Protein AF-A0A434WUT3-F1 (afdb_monomer_lite)

pLDDT: mean 77.81, std 20.49, range [24.52, 97.56]

Sequence (371 aa):
MTAALAVERRLPASVLTILTIRCSESVVAAEPASAPLEIKDTLMLPESSGRAKRYSEIEKTAALKAYETKIAFGLTSTDAARKVSVPRKTLERWLDERKRHQEQTEASNGTRLIETSIATLAAPGRFNPEAVRSALFAFVAWLRWPGEVRNLAAYVLLLHCGYLVQKYGVSRLQELPESEKKAIQNDIDISLIFDLFLGKVVFPFHMDYEHEYYTRRDKNAEICSFFTNARHNSIDSSIGKAFHIVENNGFSKDFEMGEKAFRAFWRSNAAVMPFDYVELYHFPTLDLGLDPEEPDFYEKIDDLLQRLPEIAEYLAGCKWAVREFRSSLDPRALTSIWSPGFPLHLLPRELPRVKLPGKLFEALSRPRVIA

Structure (mmCIF, N/CA/C/O backbone):
data_AF-A0A434WUT3-F1
#
_entry.id   AF-A0A434WUT3-F1
#
loop_
_atom_site.group_PDB
_atom_site.id
_atom_site.type_symbol
_atom_site.label_atom_id
_atom_site.label_alt_id
_atom_site.label_comp_id
_atom_site.label_asym_id
_atom_site.label_entity_id
_atom_site.label_seq_id
_atom_site.pdbx_PDB_ins_code
_atom_site.Cartn_x
_atom_site.Cartn_y
_atom_site.Cartn_z
_atom_site.occupancy
_atom_site.B_iso_or_equiv
_atom_site.auth_seq_id
_atom_site.auth_comp_id
_atom_site.auth_asym_id
_atom_site.auth_atom_id
_atom_site.pdbx_PDB_model_num
ATOM 1 N N . MET A 1 1 ? -19.045 4.836 -39.414 1.00 31.41 1 MET A N 1
ATOM 2 C CA . MET A 1 1 ? -19.858 5.986 -38.962 1.00 31.41 1 MET A CA 1
ATOM 3 C C . MET A 1 1 ? -20.007 5.881 -37.457 1.00 31.41 1 MET A C 1
ATOM 5 O O . MET A 1 1 ? -20.825 5.107 -36.986 1.00 31.41 1 MET A O 1
ATOM 9 N N . THR A 1 2 ? -19.150 6.572 -36.715 1.00 26.94 2 THR A N 1
ATOM 10 C CA . THR A 1 2 ? -19.073 6.524 -35.250 1.00 26.94 2 THR A CA 1
ATOM 11 C C . THR A 1 2 ? -19.468 7.895 -34.719 1.00 26.94 2 THR A C 1
ATOM 13 O O . THR A 1 2 ? -18.738 8.865 -34.906 1.00 26.94 2 THR A O 1
ATOM 16 N N . ALA A 1 3 ? -20.649 7.986 -34.108 1.00 24.52 3 ALA A N 1
ATOM 17 C CA . ALA A 1 3 ? -21.084 9.173 -33.387 1.00 24.52 3 ALA A CA 1
ATOM 18 C C . ALA A 1 3 ? -20.537 9.095 -31.956 1.00 24.52 3 ALA A C 1
ATOM 20 O O . ALA A 1 3 ? -20.931 8.230 -31.177 1.00 24.52 3 ALA A O 1
ATOM 21 N N . ALA A 1 4 ? -19.594 9.980 -31.637 1.00 25.95 4 ALA A N 1
ATOM 22 C CA . ALA A 1 4 ? -19.118 10.204 -30.283 1.00 25.95 4 ALA A CA 1
ATOM 23 C C . ALA A 1 4 ? -20.179 11.003 -29.510 1.00 25.95 4 ALA A C 1
ATOM 25 O O . ALA A 1 4 ? -20.439 12.163 -29.826 1.00 25.95 4 ALA A O 1
ATOM 26 N N . LEU A 1 5 ? -20.801 10.380 -28.510 1.00 27.23 5 LEU A N 1
ATOM 27 C CA . LEU A 1 5 ? -21.631 11.075 -27.529 1.00 27.23 5 LEU A CA 1
ATOM 28 C C . LEU A 1 5 ? -20.716 11.643 -26.441 1.00 27.23 5 LEU A C 1
ATOM 30 O O . LEU A 1 5 ? -20.216 10.922 -25.580 1.00 27.23 5 LEU A O 1
ATOM 34 N N . ALA A 1 6 ? -20.484 12.951 -26.515 1.00 26.62 6 ALA A N 1
ATOM 35 C CA . ALA A 1 6 ? -19.896 13.728 -25.439 1.00 26.62 6 ALA A CA 1
ATOM 36 C C . ALA A 1 6 ? -20.901 13.814 -24.280 1.00 26.62 6 ALA A C 1
ATOM 38 O O . ALA A 1 6 ? -21.961 14.424 -24.407 1.00 26.62 6 ALA A O 1
ATOM 39 N N . VAL A 1 7 ? -20.572 13.195 -23.147 1.00 27.91 7 VAL A N 1
ATOM 40 C CA . VAL A 1 7 ? -21.311 13.373 -21.894 1.00 27.91 7 VAL A CA 1
ATOM 41 C C . VAL A 1 7 ? -20.769 14.633 -21.215 1.00 27.91 7 VAL A C 1
ATOM 43 O O . VAL A 1 7 ? -19.732 14.602 -20.553 1.00 27.91 7 VAL A O 1
ATOM 46 N N . GLU A 1 8 ? -21.460 15.760 -21.405 1.00 30.72 8 GLU A N 1
ATOM 47 C CA . GLU A 1 8 ? -21.289 16.961 -20.581 1.00 30.72 8 GLU A CA 1
ATOM 48 C C . GLU A 1 8 ? -21.635 16.620 -19.122 1.00 30.72 8 GLU A C 1
ATOM 50 O O . GLU A 1 8 ? -22.803 16.487 -18.754 1.00 30.72 8 GLU A O 1
ATOM 55 N N . ARG A 1 9 ? -20.622 16.502 -18.256 1.00 33.44 9 ARG A N 1
ATOM 56 C CA . ARG A 1 9 ? -20.818 16.491 -16.801 1.00 33.44 9 ARG A CA 1
ATOM 57 C C . ARG A 1 9 ? -21.174 17.906 -16.338 1.00 33.44 9 ARG A C 1
ATOM 59 O O . ARG A 1 9 ? -20.295 18.692 -15.997 1.00 33.44 9 ARG A O 1
ATOM 66 N N . ARG A 1 10 ? -22.465 18.243 -16.319 1.00 32.19 10 ARG A N 1
ATOM 67 C CA . ARG A 1 10 ? -22.959 19.407 -15.570 1.00 32.19 10 ARG A CA 1
ATOM 68 C C . ARG A 1 10 ? -23.104 19.020 -14.101 1.00 32.19 10 ARG A C 1
ATOM 70 O O . ARG A 1 10 ? -23.865 18.116 -13.770 1.00 32.19 10 ARG A O 1
ATOM 77 N N . LEU A 1 11 ? -22.368 19.709 -13.231 1.00 34.50 11 LEU A N 1
ATOM 78 C CA . LEU A 1 11 ? -22.595 19.673 -11.786 1.00 34.50 11 LEU A CA 1
ATOM 79 C C . LEU A 1 11 ? -24.045 20.111 -11.490 1.00 34.50 11 LEU A C 1
ATOM 81 O O . LEU A 1 11 ? -24.526 21.059 -12.120 1.00 34.50 11 LEU A O 1
ATOM 85 N N . PRO A 1 12 ? -24.758 19.456 -10.559 1.00 33.16 12 PRO A N 1
ATOM 86 C CA . PRO A 1 12 ? -26.115 19.846 -10.202 1.00 33.16 12 PRO A CA 1
ATOM 87 C C . PRO A 1 12 ? -26.137 21.259 -9.601 1.00 33.16 12 PRO A C 1
ATOM 89 O O . PRO A 1 12 ? -25.301 21.623 -8.772 1.00 33.16 12 PRO A O 1
ATOM 92 N N . ALA A 1 13 ? -27.127 22.055 -10.015 1.00 33.31 13 ALA A N 1
ATOM 93 C CA . ALA A 1 13 ? -27.306 23.465 -9.653 1.00 33.31 13 ALA A CA 1
ATOM 94 C C . ALA A 1 13 ? -27.377 23.739 -8.133 1.00 33.31 13 ALA A C 1
ATOM 96 O O . ALA A 1 13 ? -27.209 24.879 -7.708 1.00 33.31 13 ALA A O 1
ATOM 97 N N . SER A 1 14 ? -27.553 22.705 -7.306 1.00 32.56 14 SER A N 1
ATOM 98 C CA . SER A 1 14 ? -27.520 22.775 -5.842 1.00 32.56 14 SER A CA 1
ATOM 99 C C . SER A 1 14 ? -26.142 23.120 -5.258 1.00 32.56 14 SER A C 1
ATOM 101 O O . SER A 1 14 ? -26.072 23.601 -4.129 1.00 32.56 14 SER A O 1
ATOM 103 N N . VAL A 1 15 ? -25.050 22.945 -6.014 1.00 32.91 15 VAL A N 1
ATOM 104 C CA . VAL A 1 15 ? -23.683 23.298 -5.572 1.00 32.91 15 VAL A CA 1
ATOM 105 C C . VAL A 1 15 ? -23.405 24.806 -5.699 1.00 32.91 15 VAL A C 1
ATOM 107 O O . VAL A 1 15 ? -22.622 25.360 -4.931 1.00 32.91 15 VAL A O 1
ATOM 110 N N . LEU A 1 16 ? -24.097 25.512 -6.603 1.00 32.72 16 LEU A N 1
ATOM 111 C CA . LEU A 1 16 ? -23.926 26.959 -6.810 1.00 32.72 16 LEU A CA 1
ATOM 112 C C . LEU A 1 16 ? -24.590 27.816 -5.718 1.00 32.72 16 LEU A C 1
ATOM 114 O O . LEU A 1 16 ? -24.155 28.940 -5.475 1.00 32.72 16 LEU A O 1
ATOM 118 N N . THR A 1 17 ? -25.599 27.296 -5.015 1.00 31.59 17 THR A N 1
ATOM 119 C CA . THR A 1 17 ? -26.362 28.062 -4.010 1.00 31.59 17 THR A CA 1
ATOM 120 C C . THR A 1 17 ? -25.610 28.243 -2.685 1.00 31.59 17 THR A C 1
ATOM 122 O O . THR A 1 17 ? -25.876 29.188 -1.946 1.00 31.59 17 THR A O 1
ATOM 125 N N . ILE A 1 18 ? -24.612 27.402 -2.393 1.00 34.06 18 ILE A N 1
ATOM 126 C CA . ILE A 1 18 ? -23.814 27.504 -1.157 1.00 34.06 18 ILE A CA 1
ATOM 127 C C . ILE A 1 18 ? -22.872 28.729 -1.192 1.00 34.06 18 ILE A C 1
ATOM 129 O O . ILE A 1 18 ? -22.478 29.240 -0.145 1.00 34.06 18 ILE A O 1
ATOM 133 N N . LEU A 1 19 ? -22.574 29.273 -2.380 1.00 29.94 19 LEU A N 1
ATOM 134 C CA . LEU A 1 19 ? -21.642 30.394 -2.561 1.00 29.94 19 LEU A CA 1
ATOM 135 C C . LEU A 1 19 ? -22.276 31.795 -2.493 1.00 29.94 19 LEU A C 1
ATOM 137 O O . LEU A 1 19 ? -21.541 32.777 -2.501 1.00 29.94 19 LEU A O 1
ATOM 141 N N . THR A 1 20 ? -23.601 31.934 -2.382 1.00 32.34 20 THR A N 1
ATOM 142 C CA . THR A 1 20 ? -24.246 33.268 -2.368 1.00 32.34 20 THR A CA 1
ATOM 143 C C . THR A 1 20 ? -24.561 33.801 -0.963 1.00 32.34 20 THR A C 1
ATOM 145 O O . THR A 1 20 ? -24.862 34.979 -0.819 1.00 32.34 20 THR A O 1
ATOM 148 N N . ILE A 1 21 ? -24.455 32.984 0.094 1.00 31.77 21 ILE A N 1
ATOM 149 C CA . ILE A 1 21 ? -24.957 33.348 1.439 1.00 31.77 21 ILE A CA 1
ATOM 150 C C . ILE A 1 21 ? -23.848 33.816 2.411 1.00 31.77 21 ILE A C 1
ATOM 152 O O . ILE A 1 21 ? -24.142 34.238 3.523 1.00 31.77 21 ILE A O 1
ATOM 156 N N . ARG A 1 22 ? -22.563 33.832 2.023 1.00 31.41 22 ARG A N 1
ATOM 157 C CA . ARG A 1 22 ? -21.463 34.214 2.946 1.00 31.41 22 ARG A CA 1
ATOM 158 C C . ARG A 1 22 ? -20.528 35.346 2.506 1.00 31.41 22 ARG A C 1
ATOM 160 O O . ARG A 1 22 ? -19.471 35.513 3.103 1.00 31.41 22 ARG A O 1
ATOM 167 N N . CYS A 1 23 ? -20.926 36.177 1.542 1.00 28.39 23 CYS A N 1
ATOM 168 C CA . CYS A 1 23 ? -20.162 37.383 1.176 1.00 28.39 23 CYS A CA 1
ATOM 169 C C . CYS A 1 23 ? -20.814 38.717 1.586 1.00 28.39 23 CYS A C 1
ATOM 171 O O . CYS A 1 23 ? -20.281 39.766 1.239 1.00 28.39 23 CYS A O 1
ATOM 173 N N . SER A 1 24 ? -21.924 38.715 2.330 1.00 30.55 24 SER A N 1
ATOM 174 C CA . SER A 1 24 ? -22.652 39.947 2.688 1.00 30.55 24 SER A CA 1
ATOM 175 C C . SER A 1 24 ? -22.442 40.457 4.119 1.00 30.55 24 SER A C 1
ATOM 177 O O . SER A 1 24 ? -23.010 41.485 4.467 1.00 30.55 24 SER A O 1
ATOM 179 N N . GLU A 1 25 ? -21.610 39.817 4.946 1.00 32.22 25 GLU A N 1
ATOM 180 C CA . GLU A 1 25 ? -21.443 40.212 6.357 1.00 32.22 25 GLU A CA 1
ATOM 181 C C . GLU A 1 25 ? -19.971 40.297 6.790 1.00 32.22 25 GLU A C 1
ATOM 183 O O . GLU A 1 25 ? -19.552 39.652 7.742 1.00 32.22 25 GLU A O 1
ATOM 188 N N . SER A 1 26 ? -19.159 41.103 6.098 1.00 32.31 26 SER A N 1
ATOM 189 C CA . SER A 1 26 ? -17.993 41.760 6.721 1.00 32.31 26 SER A CA 1
ATOM 190 C C . SER A 1 26 ? -17.453 42.895 5.843 1.00 32.31 26 SER A C 1
ATOM 192 O O . SER A 1 26 ? -16.356 42.817 5.292 1.00 32.31 26 SER A O 1
ATOM 194 N N . VAL A 1 27 ? -18.214 43.978 5.693 1.00 30.39 27 VAL A N 1
ATOM 195 C CA . VAL A 1 27 ? -17.642 45.257 5.245 1.00 30.39 27 VAL A CA 1
ATOM 196 C C . VAL A 1 27 ? -18.112 46.332 6.213 1.00 30.39 27 VAL A C 1
ATOM 198 O O . VAL A 1 27 ? -19.115 47.002 5.997 1.00 30.39 27 VAL A O 1
ATOM 201 N N . VAL A 1 28 ? -17.386 46.456 7.323 1.00 31.55 28 VAL A N 1
ATOM 202 C CA . VAL A 1 28 ? -17.432 47.641 8.179 1.00 31.55 28 VAL A CA 1
ATOM 203 C C . VAL A 1 28 ? -16.219 48.500 7.830 1.00 31.55 28 VAL A C 1
ATOM 205 O O . VAL A 1 28 ? -15.083 48.104 8.060 1.00 31.55 28 VAL A O 1
ATOM 208 N N . ALA A 1 29 ? -16.532 49.643 7.220 1.00 29.94 29 ALA A N 1
ATOM 209 C CA . ALA A 1 29 ? -15.861 50.941 7.265 1.00 29.94 29 ALA A CA 1
ATOM 210 C C . ALA A 1 29 ? -14.317 51.011 7.276 1.00 29.94 29 ALA A C 1
ATOM 212 O O . ALA A 1 29 ? -13.678 50.857 8.313 1.00 29.94 29 ALA A O 1
ATOM 213 N N . ALA A 1 30 ? -13.755 51.475 6.155 1.00 29.42 30 ALA A N 1
ATOM 214 C CA . ALA A 1 30 ? -12.691 52.482 6.163 1.00 29.42 30 ALA A CA 1
ATOM 215 C C . ALA A 1 30 ? -12.791 53.342 4.887 1.00 29.42 30 ALA A C 1
ATOM 217 O O . ALA A 1 30 ? -12.741 52.828 3.771 1.00 29.42 30 ALA A O 1
ATOM 218 N N . GLU A 1 31 ? -13.002 54.643 5.081 1.00 31.20 31 GLU A N 1
ATOM 219 C CA . GLU A 1 31 ? -13.105 55.689 4.055 1.00 31.20 31 GLU A CA 1
ATOM 220 C C . GLU A 1 31 ? -11.757 56.017 3.370 1.00 31.20 31 GLU A C 1
ATOM 222 O O . GLU A 1 31 ? -10.697 55.613 3.856 1.00 31.20 31 GLU A O 1
ATOM 227 N N . PRO A 1 32 ? -11.778 56.731 2.222 1.00 38.38 32 PRO A N 1
ATOM 228 C CA . PRO A 1 32 ? -10.676 56.781 1.271 1.00 38.38 32 PRO A CA 1
ATOM 229 C C . PRO A 1 32 ? -9.721 57.955 1.522 1.00 38.38 32 PRO A C 1
ATOM 231 O O . PRO A 1 32 ? -10.146 59.081 1.766 1.00 38.38 32 PRO A O 1
ATOM 234 N N . ALA A 1 33 ? -8.420 57.718 1.346 1.00 31.34 33 ALA A N 1
ATOM 235 C CA . ALA A 1 33 ? -7.430 58.781 1.204 1.00 31.34 33 ALA A CA 1
ATOM 236 C C . ALA A 1 33 ? -6.839 58.769 -0.214 1.00 31.34 33 ALA A C 1
ATOM 238 O O . ALA A 1 33 ? -6.267 57.791 -0.687 1.00 31.34 33 ALA A O 1
ATOM 239 N N . SER A 1 34 ? -7.049 59.897 -0.879 1.00 32.62 34 SER A N 1
ATOM 240 C CA . SER A 1 34 ? -6.629 60.320 -2.210 1.00 32.62 34 SER A CA 1
ATOM 241 C C . SER A 1 34 ? -5.111 60.357 -2.435 1.00 32.62 34 SER A C 1
ATOM 243 O O . SER A 1 34 ? -4.395 60.870 -1.580 1.00 32.62 34 SER A O 1
ATOM 245 N N . ALA A 1 35 ? -4.653 59.968 -3.632 1.00 30.47 35 ALA A N 1
ATOM 246 C CA . ALA A 1 35 ? -3.953 60.833 -4.608 1.00 30.47 35 ALA A CA 1
ATOM 247 C C . ALA A 1 35 ? -3.316 59.992 -5.746 1.00 30.47 35 ALA A C 1
ATOM 249 O O . ALA A 1 35 ? -2.803 58.904 -5.480 1.00 30.47 35 ALA A O 1
ATOM 250 N N . PRO A 1 36 ? -3.313 60.473 -7.007 1.00 34.56 36 PRO A N 1
ATOM 251 C CA . PRO A 1 36 ? -2.659 59.800 -8.123 1.00 34.56 36 PRO A CA 1
ATOM 252 C C . PRO A 1 36 ? -1.190 60.235 -8.223 1.00 34.56 36 PRO A C 1
ATOM 254 O O . PRO A 1 36 ? -0.889 61.426 -8.228 1.00 34.56 36 PRO A O 1
ATOM 257 N N . LEU A 1 37 ? -0.273 59.277 -8.350 1.00 30.42 37 LEU A N 1
ATOM 258 C CA . LEU A 1 37 ? 1.109 59.545 -8.747 1.00 30.42 37 LEU A CA 1
ATOM 259 C C . LEU A 1 37 ? 1.310 59.029 -10.171 1.00 30.42 37 LEU A C 1
ATOM 261 O O . LEU A 1 37 ? 1.537 57.842 -10.404 1.00 30.42 37 LEU A O 1
ATOM 265 N N . GLU A 1 38 ? 1.193 59.950 -11.128 1.00 39.34 38 GLU A N 1
ATOM 266 C CA . GLU A 1 38 ? 1.839 59.817 -12.428 1.00 39.34 38 GLU A CA 1
ATOM 267 C C . GLU A 1 38 ? 3.353 59.757 -12.208 1.00 39.34 38 GLU A C 1
ATOM 269 O O . GLU A 1 38 ? 3.954 60.707 -11.709 1.00 39.34 38 GLU A O 1
ATOM 274 N N . ILE A 1 39 ? 3.980 58.659 -12.625 1.00 34.28 39 ILE A N 1
ATOM 275 C CA . ILE A 1 39 ? 5.413 58.638 -12.915 1.00 34.28 39 ILE A CA 1
ATOM 276 C C . ILE A 1 39 ? 5.552 58.181 -14.363 1.00 34.28 39 ILE A C 1
ATOM 278 O O . ILE A 1 39 ? 5.470 56.997 -14.692 1.00 34.28 39 ILE A O 1
ATOM 282 N N . LYS A 1 40 ? 5.712 59.173 -15.242 1.00 38.78 40 LYS A N 1
ATOM 283 C CA . LYS A 1 40 ? 6.369 59.001 -16.532 1.00 38.78 40 LYS A CA 1
ATOM 284 C C . LYS A 1 40 ? 7.850 58.814 -16.239 1.00 38.78 40 LYS A C 1
ATOM 286 O O . LYS A 1 40 ? 8.501 59.787 -15.894 1.00 38.78 40 LYS A O 1
ATOM 291 N N . ASP A 1 41 ? 8.361 57.606 -16.432 1.00 35.94 41 ASP A N 1
ATOM 292 C CA . ASP A 1 41 ? 9.783 57.415 -16.691 1.00 35.94 41 ASP A CA 1
ATOM 293 C C . ASP A 1 41 ? 9.976 56.380 -17.794 1.00 35.94 41 ASP A C 1
ATOM 295 O O . ASP A 1 41 ? 9.773 55.172 -17.652 1.00 35.94 41 ASP A O 1
ATOM 299 N N . THR A 1 42 ? 10.345 56.925 -18.946 1.00 41.69 42 THR A N 1
ATOM 300 C CA . THR A 1 42 ? 10.856 56.237 -20.119 1.00 41.69 42 THR A CA 1
ATOM 301 C C . THR A 1 42 ? 12.193 55.596 -19.750 1.00 41.69 42 THR A C 1
ATOM 303 O O . THR A 1 42 ? 13.235 56.244 -19.810 1.00 41.69 42 THR A O 1
ATOM 306 N N . LEU A 1 43 ? 12.190 54.318 -19.370 1.00 32.59 43 LEU A N 1
ATOM 307 C CA . LEU A 1 43 ? 13.425 53.552 -19.209 1.00 32.59 43 LEU A CA 1
ATOM 308 C C . LEU A 1 43 ? 13.808 52.892 -20.537 1.00 32.59 43 LEU A C 1
ATOM 310 O O . LEU A 1 43 ? 13.231 51.892 -20.965 1.00 32.59 43 LEU A O 1
ATOM 314 N N . MET A 1 44 ? 14.801 53.512 -21.175 1.00 35.50 44 MET A N 1
ATOM 315 C CA . MET A 1 44 ? 15.633 52.960 -22.243 1.00 35.50 44 MET A CA 1
ATOM 316 C C . MET A 1 44 ? 16.089 51.535 -21.895 1.00 35.50 44 MET A C 1
ATOM 318 O O . MET A 1 44 ? 16.592 51.282 -20.801 1.00 35.50 44 MET A O 1
ATOM 322 N N . LEU A 1 45 ? 15.935 50.615 -22.847 1.00 32.16 45 LEU A N 1
ATOM 323 C CA . LEU A 1 45 ? 16.472 49.257 -22.778 1.00 32.16 45 LEU A CA 1
ATOM 324 C C . LEU A 1 45 ? 18.010 49.309 -22.797 1.00 32.16 45 LEU A C 1
ATOM 326 O O . LEU A 1 45 ? 18.563 49.799 -23.781 1.00 32.16 45 LEU A O 1
ATOM 330 N N . PRO A 1 46 ? 18.725 48.771 -21.791 1.00 37.75 46 PRO A N 1
ATOM 331 C CA . PRO A 1 46 ? 20.134 48.474 -21.958 1.00 37.75 46 PRO A CA 1
ATOM 332 C C . PRO A 1 46 ? 20.277 47.146 -22.706 1.00 37.75 46 PRO A C 1
ATOM 334 O O . PRO A 1 46 ? 19.665 46.132 -22.357 1.00 37.75 46 PRO A O 1
ATOM 337 N N . GLU A 1 47 ? 21.097 47.178 -23.750 1.00 40.81 47 GLU A N 1
ATOM 338 C CA . GLU A 1 47 ? 21.521 46.036 -24.549 1.00 40.81 47 GLU A CA 1
ATOM 339 C C . GLU A 1 47 ? 21.996 44.886 -23.645 1.00 40.81 47 GLU A C 1
ATOM 341 O O . GLU A 1 47 ? 22.972 44.993 -22.896 1.00 40.81 47 GLU A O 1
ATOM 346 N N . SER A 1 48 ? 21.283 43.758 -23.686 1.00 39.25 48 SER A N 1
ATOM 347 C CA . SER A 1 48 ? 21.641 42.582 -22.902 1.00 39.25 48 SER A CA 1
ATOM 348 C C . SER A 1 48 ? 22.818 41.860 -23.552 1.00 39.25 48 SER A C 1
ATOM 350 O O . SER A 1 48 ? 22.653 41.080 -24.493 1.00 39.25 48 SER A O 1
ATOM 352 N N . SER A 1 49 ? 24.005 42.080 -22.996 1.00 40.16 49 SER A N 1
ATOM 353 C CA . SER A 1 49 ? 25.113 41.128 -23.060 1.00 40.16 49 SER A CA 1
ATOM 354 C C . SER A 1 49 ? 24.616 39.711 -22.715 1.00 40.16 49 SER A C 1
ATOM 356 O O . SER A 1 49 ? 23.833 39.517 -21.785 1.00 40.16 49 SER A O 1
ATOM 358 N N . GLY A 1 50 ? 25.037 38.713 -23.496 1.00 43.75 50 GLY A N 1
ATOM 359 C CA . GLY A 1 50 ? 24.529 37.333 -23.494 1.00 43.75 50 GLY A CA 1
ATOM 360 C C . GLY A 1 50 ? 24.826 36.480 -22.250 1.00 43.75 50 GLY A C 1
ATOM 361 O O . GLY A 1 50 ? 25.180 35.311 -22.386 1.00 43.75 50 GLY A O 1
ATOM 362 N N . ARG A 1 51 ? 24.679 37.012 -21.031 1.00 49.53 51 ARG A N 1
ATOM 363 C CA . ARG A 1 51 ? 24.625 36.207 -19.802 1.00 49.53 51 ARG A CA 1
ATOM 364 C C . ARG A 1 51 ? 23.172 35.978 -19.409 1.00 49.53 51 ARG A C 1
ATOM 366 O O . ARG A 1 51 ? 22.431 36.921 -19.153 1.00 49.53 51 ARG A O 1
ATOM 373 N N . ALA A 1 52 ? 22.774 34.709 -19.328 1.00 58.31 52 ALA A N 1
ATOM 374 C CA . ALA A 1 52 ? 21.469 34.328 -18.803 1.00 58.31 52 ALA A CA 1
ATOM 375 C C . ALA A 1 52 ? 21.272 34.947 -17.408 1.00 58.31 52 ALA A C 1
ATOM 377 O O . ALA A 1 52 ? 22.051 34.669 -16.491 1.00 58.31 52 ALA A O 1
ATOM 378 N N . LYS A 1 53 ? 20.247 35.796 -17.258 1.00 70.38 53 LYS A N 1
ATOM 379 C CA . LYS A 1 53 ? 19.862 36.387 -15.971 1.00 70.38 53 LYS A CA 1
ATOM 380 C C . LYS A 1 53 ? 19.672 35.256 -14.953 1.00 70.38 53 LYS A C 1
ATOM 382 O O . LYS A 1 53 ? 18.857 34.358 -15.172 1.00 70.38 53 LYS A O 1
ATOM 387 N N . ARG A 1 54 ? 20.448 35.275 -13.866 1.00 72.88 54 ARG A N 1
ATOM 388 C CA . ARG A 1 54 ? 20.244 34.377 -12.724 1.00 72.88 54 ARG A CA 1
ATOM 389 C C . ARG A 1 54 ? 19.138 34.980 -11.868 1.00 72.88 54 ARG A C 1
ATOM 391 O O . ARG A 1 54 ? 19.286 36.103 -11.403 1.00 72.88 54 ARG A O 1
ATOM 398 N N . TYR A 1 55 ? 18.041 34.252 -11.722 1.00 80.44 55 TYR A N 1
ATOM 399 C CA . TYR A 1 55 ? 16.938 34.627 -10.844 1.00 80.44 55 TYR A CA 1
ATOM 400 C C . TYR A 1 55 ? 17.167 33.992 -9.475 1.00 80.44 55 TYR A C 1
ATOM 402 O O . TYR A 1 55 ? 17.595 32.839 -9.399 1.00 80.44 55 TYR A O 1
ATOM 410 N N . SER A 1 56 ? 16.887 34.732 -8.410 1.00 85.81 56 SER A N 1
ATOM 411 C CA . SER A 1 56 ? 16.792 34.186 -7.056 1.00 85.81 56 SER A CA 1
ATOM 412 C C . SER A 1 56 ? 15.527 33.329 -6.887 1.00 85.81 56 SER A C 1
ATOM 414 O O . SER A 1 56 ? 14.566 33.464 -7.648 1.00 85.81 56 SER A O 1
ATOM 416 N N . GLU A 1 57 ? 15.487 32.469 -5.865 1.00 82.56 57 GLU A N 1
ATOM 417 C CA . GLU A 1 57 ? 14.298 31.646 -5.570 1.00 82.56 57 GLU A CA 1
ATOM 418 C C . GLU A 1 57 ? 13.060 32.490 -5.209 1.00 82.56 57 GLU A C 1
ATOM 420 O O . GLU A 1 57 ? 11.931 32.128 -5.551 1.00 82.56 57 GLU A O 1
ATOM 425 N N . ILE A 1 58 ? 13.259 33.662 -4.596 1.00 84.06 58 ILE A N 1
ATOM 426 C CA . ILE A 1 58 ? 12.178 34.613 -4.296 1.00 84.06 58 ILE A CA 1
ATOM 427 C C . ILE A 1 58 ? 11.597 35.183 -5.599 1.00 84.06 58 ILE A C 1
ATOM 429 O O . ILE A 1 58 ? 10.379 35.180 -5.785 1.00 84.06 58 ILE A O 1
ATOM 433 N N . GLU A 1 59 ? 12.451 35.615 -6.533 1.00 84.06 59 GLU A N 1
ATOM 434 C CA . GLU A 1 59 ? 12.014 36.118 -7.844 1.00 84.06 59 GLU A CA 1
ATOM 435 C C . GLU A 1 59 ? 11.326 35.031 -8.674 1.00 84.06 59 GLU A C 1
ATOM 437 O O . GLU A 1 59 ? 10.300 35.291 -9.301 1.00 84.06 59 GLU A O 1
ATOM 442 N N . LYS A 1 60 ? 11.855 33.802 -8.647 1.00 88.31 60 LYS A N 1
ATOM 443 C CA . LYS A 1 60 ? 11.254 32.631 -9.298 1.00 88.31 60 LYS A CA 1
ATOM 444 C C . LYS A 1 60 ? 9.849 32.361 -8.757 1.00 88.31 60 LYS A C 1
ATOM 446 O O . LYS A 1 60 ? 8.912 32.229 -9.542 1.00 88.31 60 LYS A O 1
ATOM 451 N N . THR A 1 61 ? 9.679 32.352 -7.436 1.00 85.31 61 THR A N 1
ATOM 452 C CA . THR A 1 61 ? 8.377 32.122 -6.788 1.00 85.31 61 THR A CA 1
ATOM 453 C C . THR A 1 61 ? 7.369 33.223 -7.128 1.00 85.31 61 THR A C 1
ATOM 455 O O . THR A 1 61 ? 6.229 32.932 -7.497 1.00 85.31 61 THR A O 1
ATOM 458 N N . ALA A 1 62 ? 7.786 34.491 -7.063 1.00 85.69 62 ALA A N 1
ATOM 459 C CA . ALA A 1 62 ? 6.934 35.627 -7.408 1.00 85.69 62 ALA A CA 1
ATOM 460 C C . ALA A 1 62 ? 6.511 35.603 -8.888 1.00 85.69 62 ALA A C 1
ATOM 462 O O . ALA A 1 62 ? 5.335 35.809 -9.198 1.00 85.69 62 ALA A O 1
ATOM 463 N N . ALA A 1 63 ? 7.443 35.293 -9.795 1.00 87.31 63 ALA A N 1
ATOM 464 C CA . ALA A 1 63 ? 7.176 35.179 -11.225 1.00 87.31 63 ALA A CA 1
ATOM 465 C C . ALA A 1 63 ? 6.211 34.027 -11.546 1.00 87.31 63 ALA A C 1
ATOM 467 O O . ALA A 1 63 ? 5.270 34.222 -12.314 1.00 87.31 63 ALA A O 1
ATOM 468 N N . LEU A 1 64 ? 6.392 32.854 -10.927 1.00 88.62 64 LEU A N 1
ATOM 469 C CA . LEU A 1 64 ? 5.480 31.716 -11.081 1.00 88.62 64 LEU A CA 1
ATOM 470 C C . LEU A 1 64 ? 4.062 32.055 -10.611 1.00 88.62 64 LEU A C 1
ATOM 472 O O . LEU A 1 64 ? 3.109 31.845 -11.358 1.00 88.62 64 LEU A O 1
ATOM 476 N N . LYS A 1 65 ? 3.918 32.655 -9.423 1.00 86.56 65 LYS A N 1
ATOM 477 C CA . LYS A 1 65 ? 2.609 33.050 -8.882 1.00 86.56 65 LYS A CA 1
ATOM 478 C C . LYS A 1 65 ? 1.907 34.075 -9.776 1.00 86.56 65 LYS A C 1
ATOM 480 O O . LYS A 1 65 ? 0.709 33.955 -10.039 1.00 86.56 65 LYS A O 1
ATOM 485 N N . ALA A 1 66 ? 2.642 35.075 -10.264 1.00 84.75 66 ALA A N 1
ATOM 486 C CA . ALA A 1 66 ? 2.110 36.062 -11.197 1.00 84.75 66 ALA A CA 1
ATOM 487 C C . ALA A 1 66 ? 1.687 35.410 -12.522 1.00 84.75 66 ALA A C 1
ATOM 489 O O . ALA A 1 66 ? 0.604 35.704 -13.023 1.00 84.75 66 ALA A O 1
ATOM 490 N N . TYR A 1 67 ? 2.496 34.494 -13.057 1.00 88.75 67 TYR A N 1
ATOM 491 C CA . TYR A 1 67 ? 2.190 33.754 -14.280 1.00 88.75 67 TYR A CA 1
ATOM 492 C C . TYR A 1 67 ? 0.917 32.908 -14.137 1.00 88.75 67 TYR A C 1
ATOM 494 O O . TYR A 1 67 ? -0.004 33.066 -14.935 1.00 88.75 67 TYR A O 1
ATOM 502 N N . GLU A 1 68 ? 0.820 32.085 -13.090 1.00 84.50 68 GLU A N 1
ATOM 503 C CA . GLU A 1 68 ? -0.353 31.247 -12.789 1.00 84.50 68 GLU A CA 1
ATOM 504 C C . GLU A 1 68 ? -1.623 32.088 -12.632 1.00 84.50 68 GLU A C 1
ATOM 506 O O . GLU A 1 68 ? -2.663 31.768 -13.205 1.00 84.50 68 GLU A O 1
ATOM 511 N N . THR A 1 69 ? -1.519 33.224 -11.938 1.00 86.25 69 THR A N 1
ATOM 512 C CA . THR A 1 69 ? -2.625 34.175 -11.782 1.00 86.25 69 THR A CA 1
ATOM 513 C C . THR A 1 69 ? -3.105 34.698 -13.140 1.00 86.25 69 THR A C 1
ATOM 515 O O . THR A 1 69 ? -4.304 34.759 -13.392 1.00 86.25 69 THR A O 1
ATOM 518 N N . LYS A 1 70 ? -2.193 35.056 -14.056 1.00 86.00 70 LYS A N 1
ATOM 519 C CA . LYS A 1 70 ? -2.565 35.535 -15.399 1.00 86.00 70 LYS A CA 1
ATOM 520 C C . LYS A 1 70 ? -3.218 34.443 -16.248 1.00 86.00 70 LYS A C 1
ATOM 522 O O . LYS A 1 70 ? -4.186 34.744 -16.939 1.00 86.00 70 LYS A O 1
ATOM 527 N N . ILE A 1 71 ? -2.735 33.203 -16.166 1.00 85.06 71 ILE A N 1
ATOM 528 C CA . ILE A 1 71 ? -3.379 32.050 -16.813 1.00 85.06 71 ILE A CA 1
ATOM 529 C C . ILE A 1 71 ? -4.798 31.848 -16.272 1.00 85.06 71 ILE A C 1
ATOM 531 O O . ILE A 1 71 ? -5.728 31.684 -17.055 1.00 85.06 71 ILE A O 1
ATOM 535 N N . ALA A 1 72 ? -4.984 31.918 -14.950 1.00 77.56 72 ALA A N 1
ATOM 536 C CA . ALA A 1 72 ? -6.298 31.785 -14.320 1.00 77.56 72 ALA A CA 1
ATOM 537 C C . ALA A 1 72 ? -7.284 32.885 -14.762 1.00 77.56 72 ALA A C 1
ATOM 539 O O . ALA A 1 72 ? -8.478 32.632 -14.875 1.00 77.56 72 ALA A O 1
ATOM 540 N N . PHE A 1 73 ? -6.785 34.082 -15.091 1.00 85.38 73 PHE A N 1
ATOM 541 C CA . PHE A 1 73 ? -7.565 35.166 -15.704 1.00 85.38 73 PHE A CA 1
ATOM 542 C C . PHE A 1 73 ? -7.790 35.009 -17.223 1.00 85.38 73 PHE A C 1
ATOM 544 O O . PHE A 1 73 ? -8.246 35.945 -17.876 1.00 85.38 73 PHE A O 1
ATOM 551 N N . GLY A 1 74 ? -7.474 33.847 -17.800 1.00 80.12 74 GLY A N 1
ATOM 552 C CA . GLY A 1 74 ? -7.759 33.518 -19.197 1.00 80.12 74 GLY A CA 1
ATOM 553 C C . GLY A 1 74 ? -6.713 33.995 -20.206 1.00 80.12 74 GLY A C 1
ATOM 554 O O . GLY A 1 74 ? -6.965 33.930 -21.408 1.00 80.12 74 GLY A O 1
ATOM 555 N N . LEU A 1 75 ? -5.540 34.471 -19.765 1.00 87.44 75 LEU A N 1
ATOM 556 C CA . LEU A 1 75 ? -4.461 34.809 -20.697 1.00 87.44 75 LEU A CA 1
ATOM 557 C C . LEU A 1 75 ? -3.822 33.541 -21.269 1.00 87.44 75 LEU A C 1
ATOM 559 O O . LEU A 1 75 ? -3.654 32.533 -20.584 1.00 87.44 75 LEU A O 1
ATOM 563 N N . THR A 1 76 ? -3.374 33.628 -22.523 1.00 86.00 76 THR A N 1
ATOM 564 C CA . THR A 1 76 ? -2.553 32.574 -23.121 1.00 86.00 76 THR A CA 1
ATOM 565 C C . THR A 1 76 ? -1.198 32.480 -22.413 1.00 86.00 76 THR A C 1
ATOM 567 O O . THR A 1 76 ? -0.682 33.466 -21.881 1.00 86.00 76 THR A O 1
ATOM 570 N N . SER A 1 77 ? -0.566 31.304 -22.458 1.00 80.19 77 SER A N 1
ATOM 571 C CA . SER A 1 77 ? 0.786 31.090 -21.913 1.00 80.19 77 SER A CA 1
ATOM 572 C C . SER A 1 77 ? 1.816 32.101 -22.426 1.00 80.19 77 SER A C 1
ATOM 574 O O . SER A 1 77 ? 2.656 32.588 -21.668 1.00 80.19 77 SER A O 1
ATOM 576 N N . THR A 1 78 ? 1.723 32.482 -23.699 1.00 85.81 78 THR A N 1
ATOM 577 C CA . THR A 1 78 ? 2.634 33.454 -24.309 1.00 85.81 78 THR A CA 1
ATOM 578 C C . THR A 1 78 ? 2.409 34.867 -23.762 1.00 85.81 78 THR A C 1
ATOM 580 O O . THR A 1 78 ? 3.377 35.557 -23.432 1.00 85.81 78 THR A O 1
ATOM 583 N N . ASP A 1 79 ? 1.153 35.289 -23.606 1.00 83.12 79 ASP A N 1
ATOM 584 C CA . ASP A 1 79 ? 0.817 36.626 -23.102 1.00 83.12 79 ASP A CA 1
ATOM 585 C C . ASP A 1 79 ? 1.088 36.761 -21.603 1.00 83.12 79 ASP A C 1
ATOM 587 O O . ASP A 1 79 ? 1.618 37.780 -21.154 1.00 83.12 79 ASP A O 1
ATOM 591 N N . ALA A 1 80 ? 0.797 35.712 -20.831 1.00 83.56 80 ALA A N 1
ATOM 592 C CA . ALA A 1 80 ? 1.127 35.640 -19.413 1.00 83.56 80 ALA A CA 1
ATOM 593 C C . ALA A 1 80 ? 2.646 35.742 -19.191 1.00 83.56 80 ALA A C 1
ATOM 595 O O . ALA A 1 80 ? 3.090 36.547 -18.373 1.00 83.56 80 ALA A O 1
ATOM 596 N N . ALA A 1 81 ? 3.457 35.011 -19.967 1.00 85.75 81 ALA A N 1
ATOM 597 C CA . ALA A 1 81 ? 4.918 35.086 -19.887 1.00 85.75 81 ALA A CA 1
ATOM 598 C C . ALA A 1 81 ? 5.451 36.485 -20.245 1.00 85.75 81 ALA A C 1
ATOM 600 O O . ALA A 1 81 ? 6.311 37.024 -19.545 1.00 85.75 81 ALA A O 1
ATOM 601 N N . ARG A 1 82 ? 4.886 37.118 -21.287 1.00 85.94 82 ARG A N 1
ATOM 602 C CA . ARG A 1 82 ? 5.229 38.496 -21.672 1.00 85.94 82 ARG A CA 1
ATOM 603 C C . ARG A 1 82 ? 4.908 39.492 -20.554 1.00 85.94 82 ARG A C 1
ATOM 605 O O . ARG A 1 82 ? 5.711 40.381 -20.300 1.00 85.94 82 ARG A O 1
ATOM 612 N N . LYS A 1 83 ? 3.771 39.338 -19.866 1.00 86.06 83 LYS A N 1
ATOM 613 C CA . LYS A 1 83 ? 3.363 40.207 -18.744 1.00 86.06 83 LYS A CA 1
ATOM 614 C C . LYS A 1 83 ? 4.226 40.040 -17.492 1.00 86.06 83 LYS A C 1
ATOM 616 O O . LYS A 1 83 ? 4.323 40.977 -16.710 1.00 86.06 83 LYS A O 1
ATOM 621 N N . VAL A 1 84 ? 4.829 38.869 -17.303 1.00 86.81 84 VAL A N 1
ATOM 622 C CA . VAL A 1 84 ? 5.726 38.566 -16.175 1.00 86.81 84 VAL A CA 1
ATOM 623 C C . VAL A 1 84 ? 7.189 38.914 -16.502 1.00 86.81 84 VAL A C 1
ATOM 625 O O . VAL A 1 84 ? 8.045 38.869 -15.625 1.00 86.81 84 VAL A O 1
ATOM 628 N N . SER A 1 85 ? 7.488 39.310 -17.747 1.00 87.75 85 SER A N 1
ATOM 629 C CA . SER A 1 85 ? 8.839 39.652 -18.220 1.00 87.75 85 SER A CA 1
ATOM 630 C C . SER A 1 85 ? 9.864 38.525 -18.022 1.00 87.75 85 SER A C 1
ATOM 632 O O . SER A 1 85 ? 11.058 38.774 -17.853 1.00 87.75 85 SER A O 1
ATOM 634 N N . VAL A 1 86 ? 9.404 37.270 -18.070 1.00 87.06 86 VAL A N 1
ATOM 635 C CA . VAL A 1 86 ? 10.248 36.069 -18.007 1.00 87.06 86 VAL A CA 1
ATOM 636 C C . VAL A 1 86 ? 9.987 35.224 -19.256 1.00 87.06 86 VAL A C 1
ATOM 638 O O . VAL A 1 86 ? 8.828 35.025 -19.625 1.00 87.06 86 VAL A O 1
ATOM 641 N N . PRO A 1 87 ? 11.029 34.698 -19.932 1.00 89.12 87 PRO A N 1
ATOM 642 C CA . PRO A 1 87 ? 10.833 33.841 -21.095 1.00 89.12 87 PRO A CA 1
ATOM 643 C C . PRO A 1 87 ? 9.943 32.636 -20.770 1.00 89.12 87 PRO A C 1
ATOM 645 O O . PRO A 1 87 ? 10.168 31.945 -19.777 1.00 89.12 87 PRO A O 1
ATOM 648 N N . ARG A 1 88 ? 8.981 32.335 -21.650 1.00 87.00 88 ARG A N 1
ATOM 649 C CA . ARG A 1 88 ? 8.024 31.227 -21.480 1.00 87.00 88 ARG A CA 1
ATOM 650 C C . ARG A 1 88 ? 8.702 29.896 -21.136 1.00 87.00 88 ARG A C 1
ATOM 652 O O . ARG A 1 88 ? 8.322 29.262 -20.163 1.00 87.00 88 ARG A O 1
ATOM 659 N N . LYS A 1 89 ? 9.761 29.522 -21.865 1.00 85.75 89 LYS A N 1
ATOM 660 C CA . LYS A 1 89 ? 10.529 28.288 -21.607 1.00 85.75 89 LYS A CA 1
ATOM 661 C C . LYS A 1 89 ? 11.138 28.238 -20.201 1.00 85.75 89 LYS A C 1
ATOM 663 O O . LYS A 1 89 ? 11.271 27.165 -19.623 1.00 85.75 89 LYS A O 1
ATOM 668 N N . THR A 1 90 ? 11.528 29.388 -19.651 1.00 87.75 90 THR A N 1
ATOM 669 C CA . THR A 1 90 ? 12.059 29.477 -18.286 1.00 87.75 90 THR A CA 1
ATOM 670 C C . THR A 1 90 ? 10.953 29.240 -17.261 1.00 87.75 90 THR A C 1
ATOM 672 O O . THR A 1 90 ? 11.175 28.489 -16.316 1.00 87.75 90 THR A O 1
ATOM 675 N N . LEU A 1 91 ? 9.767 29.823 -17.477 1.00 86.62 91 LEU A N 1
ATOM 676 C CA . LEU A 1 91 ? 8.590 29.606 -16.630 1.00 86.62 91 LEU A CA 1
ATOM 677 C C . LEU A 1 91 ? 8.109 28.153 -16.686 1.00 86.62 91 LEU A C 1
ATOM 679 O O . LEU A 1 91 ? 7.900 27.562 -15.637 1.00 86.62 91 LEU A O 1
ATOM 683 N N . GLU A 1 92 ? 8.008 27.557 -17.876 1.00 85.50 92 GLU A N 1
ATOM 684 C CA . GLU A 1 92 ? 7.655 26.138 -18.049 1.00 85.50 92 GLU A CA 1
ATOM 685 C C . GLU A 1 92 ? 8.651 25.226 -17.321 1.00 85.50 92 GLU A C 1
ATOM 687 O O . GLU A 1 92 ? 8.247 24.376 -16.535 1.00 85.50 92 GLU A O 1
ATOM 692 N N . ARG A 1 93 ? 9.961 25.470 -17.467 1.00 87.31 93 ARG A N 1
ATOM 693 C CA . ARG A 1 93 ? 10.988 24.712 -16.738 1.00 87.31 93 ARG A CA 1
ATOM 694 C C . ARG A 1 93 ? 10.839 24.838 -15.220 1.00 87.31 93 ARG A C 1
ATOM 696 O O . ARG A 1 93 ? 11.009 23.849 -14.516 1.00 87.31 93 ARG A O 1
ATOM 703 N N . TRP A 1 94 ? 10.569 26.037 -14.707 1.00 90.12 94 TRP A N 1
ATOM 704 C CA . TRP A 1 94 ? 10.367 26.243 -13.271 1.00 90.12 94 TRP A CA 1
ATOM 705 C C . TRP A 1 94 ? 9.057 25.641 -12.766 1.00 90.12 94 TRP A C 1
ATOM 707 O O . TRP A 1 94 ? 9.021 25.169 -11.635 1.00 90.12 94 TRP A O 1
ATOM 717 N N . LEU A 1 95 ? 8.005 25.622 -13.587 1.00 83.88 95 LEU A N 1
ATOM 718 C CA . LEU A 1 95 ? 6.770 24.898 -13.291 1.00 83.88 95 LEU A CA 1
ATOM 719 C C . LEU A 1 95 ? 7.035 23.396 -13.214 1.00 83.88 95 LEU A C 1
ATOM 721 O O . LEU A 1 95 ? 6.614 22.770 -12.251 1.00 83.88 95 LEU A O 1
ATOM 725 N N . ASP A 1 96 ? 7.793 22.834 -14.156 1.00 82.75 96 ASP A N 1
ATOM 726 C CA . ASP A 1 96 ? 8.185 21.421 -14.132 1.00 82.75 96 ASP A CA 1
ATOM 727 C C . ASP A 1 96 ? 9.071 21.082 -12.928 1.00 82.75 96 ASP A C 1
ATOM 729 O O . ASP A 1 96 ? 8.999 19.981 -12.385 1.00 82.75 96 ASP A O 1
ATOM 733 N N . GLU A 1 97 ? 9.945 22.003 -12.525 1.00 84.19 97 GLU A N 1
ATOM 734 C CA . GLU A 1 97 ? 10.798 21.873 -11.344 1.00 84.19 97 GLU A CA 1
ATOM 735 C C . GLU A 1 97 ? 9.966 21.931 -10.056 1.00 84.19 97 GLU A C 1
ATOM 737 O O . GLU A 1 97 ? 10.080 21.044 -9.215 1.00 84.19 97 GLU A O 1
ATOM 742 N N . ARG A 1 98 ? 9.065 22.916 -9.929 1.00 81.31 98 ARG A N 1
ATOM 743 C CA . ARG A 1 98 ? 8.121 23.036 -8.807 1.00 81.31 98 ARG A CA 1
ATOM 744 C C . ARG A 1 98 ? 7.208 21.819 -8.727 1.00 81.31 98 ARG A C 1
ATOM 746 O O . ARG A 1 98 ? 7.028 21.289 -7.638 1.00 81.31 98 ARG A O 1
ATOM 753 N N . LYS A 1 99 ? 6.683 21.351 -9.862 1.00 77.81 99 LYS A N 1
ATOM 754 C CA . LYS A 1 99 ? 5.866 20.141 -9.951 1.00 77.81 99 LYS A CA 1
ATOM 755 C C . LYS A 1 99 ? 6.656 18.932 -9.463 1.00 77.81 99 LYS A C 1
ATOM 757 O O . LYS A 1 99 ? 6.186 18.233 -8.582 1.00 77.81 99 LYS A O 1
ATOM 762 N N . ARG A 1 100 ? 7.891 18.733 -9.937 1.00 75.69 100 ARG A N 1
ATOM 763 C CA . ARG A 1 100 ? 8.768 17.653 -9.451 1.00 75.69 100 ARG A CA 1
ATOM 764 C C . ARG A 1 100 ? 9.051 17.742 -7.951 1.00 75.69 100 ARG A C 1
ATOM 766 O O . ARG A 1 100 ? 9.024 16.714 -7.284 1.00 75.69 100 ARG A O 1
ATOM 773 N N . HIS A 1 101 ? 9.303 18.936 -7.419 1.00 74.75 101 HIS A N 1
ATOM 774 C CA . HIS A 1 101 ? 9.498 19.126 -5.980 1.00 74.75 101 HIS A CA 1
ATOM 775 C C . HIS A 1 101 ? 8.235 18.811 -5.181 1.00 74.75 101 HIS A C 1
ATOM 777 O O . HIS A 1 101 ? 8.310 18.067 -4.211 1.00 74.75 101 HIS A O 1
ATOM 783 N N . GLN A 1 102 ? 7.084 19.321 -5.612 1.00 71.81 102 GLN A N 1
ATOM 784 C CA . GLN A 1 102 ? 5.795 19.039 -4.989 1.00 71.81 102 GLN A CA 1
ATOM 785 C C . GLN A 1 102 ? 5.499 17.534 -4.997 1.00 71.81 102 GLN A C 1
ATOM 787 O O . GLN A 1 102 ? 5.219 16.957 -3.953 1.00 71.81 102 GLN A O 1
ATOM 792 N N . GLU A 1 103 ? 5.686 16.880 -6.142 1.00 70.38 103 GLU A N 1
ATOM 793 C CA . GLU A 1 103 ? 5.527 15.435 -6.302 1.00 70.38 103 GLU A CA 1
ATOM 794 C C . GLU A 1 103 ? 6.444 14.618 -5.372 1.00 70.38 103 GLU A C 1
ATOM 796 O O . GLU A 1 103 ? 6.053 13.555 -4.886 1.00 70.38 103 GLU A O 1
ATOM 801 N N . GLN A 1 104 ? 7.669 15.094 -5.124 1.00 73.06 104 GLN A N 1
ATOM 802 C CA . GLN A 1 104 ? 8.599 14.482 -4.170 1.00 73.06 104 GLN A CA 1
ATOM 803 C C . GLN A 1 104 ? 8.158 14.705 -2.719 1.00 73.06 104 GLN A C 1
ATOM 805 O O . GLN A 1 104 ? 8.238 13.782 -1.909 1.00 73.06 104 GLN A O 1
ATOM 810 N N . THR A 1 105 ? 7.685 15.908 -2.382 1.00 70.75 105 THR A N 1
ATOM 811 C CA . THR A 1 105 ? 7.176 16.230 -1.044 1.00 70.75 105 THR A CA 1
ATOM 812 C C . THR A 1 105 ? 5.926 15.419 -0.711 1.00 70.75 105 THR A C 1
ATOM 814 O O . THR A 1 105 ? 5.861 14.829 0.362 1.00 70.75 105 THR A O 1
ATOM 817 N N . GLU A 1 106 ? 4.967 15.322 -1.630 1.00 71.06 106 GLU A N 1
ATOM 818 C CA . GLU A 1 106 ? 3.741 14.532 -1.458 1.00 71.06 106 GLU A CA 1
ATOM 819 C C . GLU A 1 106 ? 4.050 13.041 -1.285 1.00 71.06 106 GLU A C 1
ATOM 821 O O . GLU A 1 106 ? 3.539 12.407 -0.362 1.00 71.06 106 GLU A O 1
ATOM 826 N N . ALA A 1 107 ? 4.956 12.486 -2.100 1.00 73.00 107 ALA A N 1
ATOM 827 C CA . ALA A 1 107 ? 5.406 11.103 -1.943 1.00 73.00 107 ALA A CA 1
ATOM 828 C C . ALA A 1 107 ? 6.095 10.860 -0.585 1.00 73.00 107 ALA A C 1
ATOM 830 O O . ALA A 1 107 ? 5.893 9.813 0.034 1.00 73.00 107 ALA A O 1
ATOM 831 N N . SER A 1 108 ? 6.875 11.832 -0.099 1.00 79.88 108 SER A N 1
ATOM 832 C CA . SER A 1 108 ? 7.508 11.789 1.226 1.00 79.88 108 SER A CA 1
ATOM 833 C C . SER A 1 108 ? 6.476 11.840 2.360 1.00 79.88 108 SER A C 1
ATOM 835 O O . SER A 1 108 ? 6.568 11.076 3.322 1.00 79.88 108 SER A O 1
ATOM 837 N N . ASN A 1 109 ? 5.446 12.680 2.230 1.00 82.25 109 ASN A N 1
ATOM 838 C CA . ASN A 1 109 ? 4.360 12.769 3.205 1.00 82.25 109 ASN A CA 1
ATOM 839 C C . ASN A 1 109 ? 3.558 11.464 3.278 1.00 82.25 109 ASN A C 1
ATOM 841 O O . ASN A 1 109 ? 3.335 10.959 4.376 1.00 82.25 109 ASN A O 1
ATOM 845 N N . GLY A 1 110 ? 3.183 10.883 2.133 1.00 84.50 110 GLY A N 1
ATOM 846 C CA . GLY A 1 110 ? 2.483 9.596 2.103 1.00 84.50 110 GLY A CA 1
ATOM 847 C C . GLY A 1 110 ? 3.342 8.450 2.651 1.00 84.50 110 GLY A C 1
ATOM 848 O O . GLY A 1 110 ? 2.860 7.643 3.439 1.00 84.50 110 GLY A O 1
ATOM 849 N N . THR A 1 111 ? 4.643 8.438 2.342 1.00 87.56 111 THR A N 1
ATOM 850 C CA . THR A 1 111 ? 5.624 7.509 2.936 1.00 87.56 111 THR A CA 1
ATOM 851 C C . THR A 1 111 ? 5.624 7.599 4.463 1.00 87.56 111 THR A C 1
ATOM 853 O O . THR A 1 111 ? 5.471 6.590 5.151 1.00 87.56 111 THR A O 1
ATOM 856 N N . ARG A 1 112 ? 5.733 8.818 5.005 1.00 89.06 112 ARG A N 1
ATOM 857 C CA . ARG A 1 112 ? 5.717 9.060 6.452 1.00 89.06 112 ARG A CA 1
ATOM 858 C C . ARG A 1 112 ? 4.385 8.665 7.089 1.00 89.06 112 ARG A C 1
ATOM 860 O O . ARG A 1 112 ? 4.387 8.159 8.213 1.00 89.06 112 ARG A O 1
ATOM 867 N N . LEU A 1 113 ? 3.266 8.900 6.401 1.00 91.06 113 LEU A N 1
ATOM 868 C CA . LEU A 1 113 ? 1.942 8.485 6.860 1.00 91.06 113 LEU A CA 1
ATOM 869 C C . LEU A 1 113 ? 1.904 6.965 7.041 1.00 91.06 113 LEU A C 1
ATOM 871 O O . LEU A 1 113 ? 1.588 6.513 8.133 1.00 91.06 113 LEU A O 1
ATOM 875 N N . ILE A 1 114 ? 2.348 6.193 6.045 1.00 94.00 114 ILE A N 1
ATOM 876 C CA . ILE A 1 114 ? 2.386 4.721 6.105 1.00 94.00 114 ILE A CA 1
ATOM 877 C C . ILE A 1 114 ? 3.260 4.225 7.264 1.00 94.00 114 ILE A C 1
ATOM 879 O O . ILE A 1 114 ? 2.842 3.356 8.027 1.00 94.00 114 ILE A O 1
ATOM 883 N N . GLU A 1 115 ? 4.461 4.783 7.435 1.00 94.06 115 GLU A N 1
ATOM 884 C CA . GLU A 1 115 ? 5.359 4.401 8.535 1.00 94.06 115 GLU A CA 1
ATOM 885 C C . GLU A 1 115 ? 4.752 4.707 9.909 1.00 94.06 115 GLU A C 1
ATOM 887 O O . GLU A 1 115 ? 4.851 3.901 10.837 1.00 94.06 115 GLU A O 1
ATOM 892 N N . THR A 1 116 ? 4.083 5.856 10.031 1.00 94.00 116 THR A N 1
ATOM 893 C CA . THR A 1 116 ? 3.375 6.239 11.258 1.00 94.00 116 THR A CA 1
ATOM 894 C C . THR A 1 116 ? 2.208 5.291 11.516 1.00 94.00 116 THR A C 1
ATOM 896 O O . THR A 1 116 ? 2.051 4.818 12.637 1.00 94.00 116 THR A O 1
ATOM 899 N N . SER A 1 117 ? 1.445 4.935 10.481 1.00 95.44 117 SER A N 1
ATOM 900 C CA . SER A 1 117 ? 0.337 3.987 10.572 1.00 95.44 117 SER A CA 1
ATOM 901 C C . SER A 1 117 ? 0.798 2.600 11.013 1.00 95.44 117 SER A C 1
ATOM 903 O O . SER A 1 117 ? 0.218 2.035 11.936 1.00 95.44 117 SER A O 1
ATOM 905 N N . ILE A 1 118 ? 1.889 2.077 10.442 1.00 96.25 118 ILE A N 1
ATOM 906 C CA . ILE A 1 118 ? 2.492 0.806 10.876 1.00 96.25 118 ILE A CA 1
ATOM 907 C C . ILE A 1 118 ? 2.928 0.893 12.342 1.00 96.25 118 ILE A C 1
ATOM 909 O O . ILE A 1 118 ? 2.690 -0.037 13.111 1.00 96.25 118 ILE A O 1
ATOM 913 N N . ALA A 1 119 ? 3.545 2.003 12.758 1.00 94.94 119 ALA A N 1
ATOM 914 C CA . ALA A 1 119 ? 3.949 2.196 14.147 1.00 94.94 119 ALA A CA 1
ATOM 915 C C . ALA A 1 119 ? 2.753 2.253 15.114 1.00 94.94 119 ALA A C 1
ATOM 917 O O . ALA A 1 119 ? 2.832 1.695 16.209 1.00 94.94 119 ALA A O 1
ATOM 918 N N . THR A 1 120 ? 1.652 2.888 14.707 1.00 95.38 120 THR A N 1
ATOM 919 C CA . THR A 1 120 ? 0.406 2.954 15.478 1.00 95.38 120 THR A CA 1
ATOM 920 C C . THR A 1 120 ? -0.251 1.582 15.607 1.00 95.38 120 THR A C 1
ATOM 922 O O . THR A 1 120 ? -0.569 1.162 16.719 1.00 95.38 120 THR A O 1
ATOM 925 N N . LEU A 1 121 ? -0.386 0.850 14.499 1.00 95.81 121 LEU A N 1
ATOM 926 C CA . LEU A 1 121 ? -0.998 -0.482 14.466 1.00 95.81 121 LEU A CA 1
ATOM 927 C C . LEU A 1 121 ? -0.155 -1.547 15.185 1.00 95.81 121 LEU A C 1
ATOM 929 O O . LEU A 1 121 ? -0.706 -2.495 15.733 1.00 95.81 121 LEU A O 1
ATOM 933 N N . ALA A 1 122 ? 1.169 -1.385 15.238 1.00 94.12 122 ALA A N 1
ATOM 934 C CA . ALA A 1 122 ? 2.064 -2.277 15.977 1.00 94.12 122 ALA A CA 1
ATOM 935 C C . ALA A 1 122 ? 2.005 -2.090 17.507 1.00 94.12 122 ALA A C 1
ATOM 937 O O . ALA A 1 122 ? 2.464 -2.959 18.249 1.00 94.12 122 ALA A O 1
ATOM 938 N N . ALA A 1 123 ? 1.470 -0.966 17.994 1.00 90.31 123 ALA A N 1
ATOM 939 C CA . ALA A 1 123 ? 1.378 -0.653 19.421 1.00 90.31 123 ALA A CA 1
ATOM 940 C C . ALA A 1 123 ? 0.028 -0.002 19.783 1.00 90.31 123 ALA A C 1
ATOM 942 O O . ALA A 1 123 ? 0.009 1.102 20.339 1.00 90.31 123 ALA A O 1
ATOM 943 N N . PRO A 1 124 ? -1.104 -0.683 19.525 1.00 77.81 124 PRO A N 1
ATOM 944 C CA . PRO A 1 124 ? -2.440 -0.086 19.568 1.00 77.81 124 PRO A CA 1
ATOM 945 C C . PRO A 1 124 ? -2.794 0.507 20.939 1.00 77.81 124 PRO A C 1
ATOM 947 O O . PRO A 1 124 ? -3.373 1.584 21.014 1.00 77.81 124 PRO A O 1
ATOM 950 N N . GLY A 1 125 ? -2.357 -0.124 22.037 1.00 82.56 125 GLY A N 1
ATOM 951 C CA . GLY A 1 125 ? -2.620 0.346 23.405 1.00 82.56 125 GLY A CA 1
ATOM 952 C C . GLY A 1 125 ? -1.962 1.681 23.789 1.00 82.56 125 GLY A C 1
ATOM 953 O O . GLY A 1 125 ? -2.148 2.143 24.911 1.00 82.56 125 GLY A O 1
ATOM 954 N N . ARG A 1 126 ? -1.171 2.296 22.898 1.00 86.44 126 ARG A N 1
ATOM 955 C CA . ARG A 1 126 ? -0.536 3.610 23.113 1.00 86.44 126 ARG A CA 1
ATOM 956 C C . ARG A 1 126 ? -1.282 4.770 22.457 1.00 86.44 126 ARG A C 1
ATOM 958 O O . ARG A 1 126 ? -0.897 5.917 22.673 1.00 86.44 126 ARG A O 1
ATOM 965 N N . PHE A 1 127 ? -2.298 4.487 21.648 1.00 86.56 127 PHE A N 1
ATOM 966 C CA . PHE A 1 127 ? -2.985 5.481 20.830 1.00 86.56 127 PHE A CA 1
ATOM 967 C C . PHE A 1 127 ? -4.478 5.499 21.145 1.00 86.56 127 PHE A C 1
ATOM 969 O O . PHE A 1 127 ? -5.032 4.536 21.675 1.00 86.56 127 PHE A O 1
ATOM 976 N N . ASN A 1 128 ? -5.135 6.619 20.844 1.00 87.62 128 ASN A N 1
ATOM 977 C CA . ASN A 1 128 ? -6.585 6.691 20.962 1.00 87.62 128 ASN A CA 1
ATOM 978 C C . ASN A 1 128 ? -7.255 5.856 19.841 1.00 87.62 128 ASN A C 1
ATOM 980 O O . ASN A 1 128 ? -6.644 5.636 18.791 1.00 87.62 128 ASN A O 1
ATOM 984 N N . PRO A 1 129 ? -8.503 5.388 20.036 1.00 88.25 129 PRO A N 1
ATOM 985 C CA . PRO A 1 129 ? -9.186 4.543 19.052 1.00 88.25 129 PRO A CA 1
ATOM 986 C C . PRO A 1 129 ? -9.301 5.180 17.660 1.00 88.25 129 PRO A C 1
ATOM 988 O O . PRO A 1 129 ? -9.153 4.500 16.649 1.00 88.25 129 PRO A O 1
ATOM 991 N N . GLU A 1 130 ? -9.504 6.498 17.606 1.00 87.69 130 GLU A N 1
ATOM 992 C CA . GLU A 1 130 ? -9.604 7.261 16.358 1.00 87.69 130 GLU A CA 1
ATOM 993 C C . GLU A 1 130 ? -8.303 7.210 15.547 1.00 87.69 130 GLU A C 1
ATOM 995 O O . GLU A 1 130 ? -8.342 6.905 14.357 1.00 87.69 130 GLU A O 1
ATOM 1000 N N . ALA A 1 131 ? -7.141 7.429 16.177 1.00 89.00 131 ALA A N 1
ATOM 1001 C CA . ALA A 1 131 ? -5.854 7.345 15.490 1.00 89.00 131 ALA A CA 1
ATOM 1002 C C . ALA A 1 131 ? -5.544 5.918 15.031 1.00 89.00 131 ALA A C 1
ATOM 1004 O O . ALA A 1 131 ? -4.952 5.741 13.970 1.00 89.00 131 ALA A O 1
ATOM 1005 N N . VAL A 1 132 ? -5.954 4.902 15.798 1.00 93.38 132 VAL A N 1
ATOM 1006 C CA . VAL A 1 132 ? -5.814 3.497 15.387 1.00 93.38 132 VAL A CA 1
ATOM 1007 C C . VAL A 1 132 ? -6.654 3.214 14.139 1.00 93.38 132 VAL A C 1
ATOM 1009 O O . VAL A 1 132 ? -6.149 2.607 13.196 1.00 93.38 132 VAL A O 1
ATOM 1012 N N . ARG A 1 133 ? -7.896 3.710 14.081 1.00 92.88 133 ARG A N 1
ATOM 1013 C CA . ARG A 1 133 ? -8.760 3.575 12.900 1.00 92.88 133 ARG A CA 1
ATOM 1014 C C . ARG A 1 133 ? -8.211 4.332 11.687 1.00 92.88 133 ARG A C 1
ATOM 1016 O O . ARG A 1 133 ? -8.107 3.742 10.616 1.00 92.88 133 ARG A O 1
ATOM 1023 N N . SER A 1 134 ? -7.780 5.586 11.844 1.00 91.75 134 SER A N 1
ATOM 1024 C CA . SER A 1 134 ? -7.128 6.334 10.754 1.00 91.75 134 SER A CA 1
ATOM 1025 C C . SER A 1 134 ? -5.852 5.636 10.267 1.00 91.75 134 SER A C 1
ATOM 1027 O O . SER A 1 134 ? -5.590 5.580 9.066 1.00 91.75 134 SER A O 1
ATOM 1029 N N . ALA A 1 135 ? -5.067 5.053 11.181 1.00 94.31 135 ALA A N 1
ATOM 1030 C CA . ALA A 1 135 ? -3.888 4.270 10.828 1.00 94.31 135 ALA A CA 1
ATOM 1031 C C . ALA A 1 135 ? -4.248 3.007 10.034 1.00 94.31 135 ALA A C 1
ATOM 1033 O O . ALA A 1 135 ? -3.567 2.706 9.054 1.00 94.31 135 ALA A O 1
ATOM 1034 N N . LEU A 1 136 ? -5.324 2.307 10.408 1.00 94.88 136 LEU A N 1
ATOM 1035 C CA . LEU A 1 136 ? -5.837 1.164 9.654 1.00 94.88 136 LEU A CA 1
ATOM 1036 C C . LEU A 1 136 ? -6.227 1.576 8.230 1.00 94.88 136 LEU A C 1
ATOM 1038 O O . LEU A 1 136 ? -5.777 0.945 7.277 1.00 94.88 136 LEU A O 1
ATOM 1042 N N . PHE A 1 137 ? -6.976 2.670 8.066 1.00 93.50 137 PHE A N 1
ATOM 1043 C CA . PHE A 1 137 ? -7.359 3.168 6.742 1.00 93.50 137 PHE A CA 1
ATOM 1044 C C . PHE A 1 137 ? -6.159 3.551 5.879 1.00 93.50 137 PHE A C 1
ATOM 1046 O O . PHE A 1 137 ? -6.101 3.168 4.715 1.00 93.50 137 PHE A O 1
ATOM 1053 N N . ALA A 1 138 ? -5.173 4.254 6.435 1.00 93.06 138 ALA A N 1
ATOM 1054 C CA . ALA A 1 138 ? -3.953 4.603 5.708 1.00 93.06 138 ALA A CA 1
ATOM 1055 C C . ALA A 1 138 ? -3.150 3.373 5.284 1.00 93.06 138 ALA A C 1
ATOM 1057 O O . ALA A 1 138 ? -2.657 3.311 4.157 1.00 93.06 138 ALA A O 1
ATOM 1058 N N . PHE A 1 139 ? -3.053 2.377 6.161 1.00 94.62 139 PHE A N 1
ATOM 1059 C CA . PHE A 1 139 ? -2.366 1.134 5.854 1.00 94.62 139 PHE A CA 1
ATOM 1060 C C . PHE A 1 139 ? -3.074 0.350 4.739 1.00 94.62 139 PHE A C 1
ATOM 1062 O O . PHE A 1 139 ? -2.439 -0.024 3.755 1.00 94.62 139 PHE A O 1
ATOM 1069 N N . VAL A 1 140 ? -4.392 0.181 4.841 1.00 91.88 140 VAL A N 1
ATOM 1070 C CA . VAL A 1 140 ? -5.223 -0.528 3.855 1.00 91.88 140 VAL A CA 1
ATOM 1071 C C . VAL A 1 140 ? -5.242 0.198 2.511 1.00 91.88 140 VAL A C 1
ATOM 1073 O O . VAL A 1 140 ? -5.040 -0.426 1.471 1.00 91.88 140 VAL A O 1
ATOM 1076 N N . ALA A 1 141 ? -5.409 1.523 2.508 1.00 90.19 141 ALA A N 1
ATOM 1077 C CA . ALA A 1 141 ? -5.353 2.324 1.290 1.00 90.19 141 ALA A CA 1
ATOM 1078 C C . ALA A 1 141 ? -3.999 2.183 0.584 1.00 90.19 141 ALA A C 1
ATOM 1080 O O . ALA A 1 141 ? -3.943 2.081 -0.640 1.00 90.19 141 ALA A O 1
ATOM 1081 N N . TRP A 1 142 ? -2.899 2.130 1.337 1.00 91.69 142 TRP A N 1
ATOM 1082 C CA . TRP A 1 142 ? -1.583 1.905 0.752 1.00 91.69 142 TRP A CA 1
ATOM 1083 C C . TRP A 1 142 ? -1.424 0.495 0.176 1.00 91.69 142 TRP A C 1
ATOM 1085 O O . TRP A 1 142 ? -0.941 0.367 -0.951 1.00 91.69 142 TRP A O 1
ATOM 1095 N N . LEU A 1 143 ? -1.866 -0.547 0.893 1.00 90.56 143 LEU A N 1
ATOM 1096 C CA . LEU A 1 143 ? -1.892 -1.910 0.353 1.00 90.56 143 LEU A CA 1
ATOM 1097 C C . LEU A 1 143 ? -2.690 -1.954 -0.952 1.00 90.56 143 LEU A C 1
ATOM 1099 O O . LEU A 1 143 ? -2.248 -2.548 -1.933 1.00 90.56 143 LEU A O 1
ATOM 1103 N N . ARG A 1 144 ? -3.829 -1.256 -1.006 1.00 84.56 144 ARG A N 1
ATOM 1104 C CA . ARG A 1 144 ? -4.718 -1.194 -2.170 1.00 84.56 144 ARG A CA 1
ATOM 1105 C C . ARG A 1 144 ? -4.191 -0.327 -3.314 1.00 84.56 144 ARG A C 1
ATOM 1107 O O . ARG A 1 144 ? -4.442 -0.678 -4.460 1.00 84.56 144 ARG A O 1
ATOM 1114 N N . TRP A 1 145 ? -3.419 0.728 -3.073 1.00 84.94 145 TRP A N 1
ATOM 1115 C CA . TRP A 1 145 ? -2.884 1.597 -4.133 1.00 84.94 145 TRP A CA 1
ATOM 1116 C C . TRP A 1 145 ? -1.408 1.966 -3.909 1.00 84.94 145 TRP A C 1
ATOM 1118 O O . TRP A 1 145 ? -1.064 3.138 -3.728 1.00 84.94 145 TRP A O 1
ATOM 1128 N N . PRO A 1 146 ? -0.489 0.987 -3.979 1.00 85.38 146 PRO A N 1
ATOM 1129 C CA . PRO A 1 146 ? 0.907 1.186 -3.589 1.00 85.38 146 PRO A CA 1
ATOM 1130 C C . PRO A 1 146 ? 1.694 2.122 -4.515 1.00 85.38 146 PRO A C 1
ATOM 1132 O O . PRO A 1 146 ? 2.678 2.721 -4.087 1.00 85.38 146 PRO A O 1
ATOM 1135 N N . GLY A 1 147 ? 1.254 2.288 -5.768 1.00 82.31 147 GLY A N 1
ATOM 1136 C CA . GLY A 1 147 ? 1.838 3.237 -6.724 1.00 82.31 147 GLY A CA 1
ATOM 1137 C C . GLY A 1 147 ? 1.346 4.682 -6.567 1.00 82.31 147 GLY A C 1
ATOM 1138 O O . GLY A 1 147 ? 1.934 5.590 -7.147 1.00 82.31 147 GLY A O 1
ATOM 1139 N N . GLU A 1 148 ? 0.301 4.909 -5.768 1.00 83.44 148 GLU A N 1
ATOM 1140 C CA . GLU A 1 148 ? -0.434 6.178 -5.681 1.00 83.44 148 GL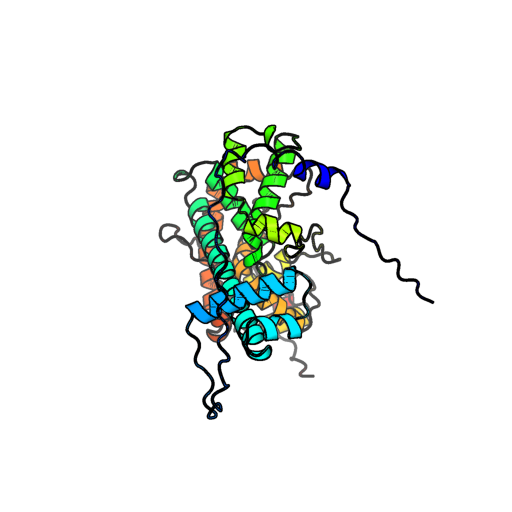U A CA 1
ATOM 1141 C C . GLU A 1 148 ? -0.256 6.850 -4.311 1.00 83.44 148 GLU A C 1
ATOM 1143 O O . GLU A 1 148 ? -1.159 7.500 -3.790 1.00 83.44 148 GLU A O 1
ATOM 1148 N N . VAL A 1 149 ? 0.935 6.725 -3.714 1.00 82.12 149 VAL A N 1
ATOM 1149 C CA . VAL A 1 149 ? 1.259 7.258 -2.373 1.00 82.12 149 VAL A CA 1
ATOM 1150 C C . VAL A 1 149 ? 0.965 8.763 -2.238 1.00 82.12 149 VAL A C 1
ATOM 1152 O O . VAL A 1 149 ? 0.666 9.239 -1.147 1.00 82.12 149 VAL A O 1
ATOM 1155 N N . ARG A 1 150 ? 0.991 9.514 -3.347 1.00 78.19 150 ARG A N 1
ATOM 1156 C CA . ARG A 1 150 ? 0.637 10.947 -3.390 1.00 78.19 150 ARG A CA 1
ATOM 1157 C C . ARG A 1 150 ? -0.847 11.199 -3.109 1.00 78.19 150 ARG A C 1
ATOM 1159 O O . ARG A 1 150 ? -1.187 12.184 -2.470 1.00 78.19 150 ARG A O 1
ATOM 1166 N N . ASN A 1 151 ? -1.709 10.287 -3.551 1.00 80.81 151 ASN A N 1
ATOM 1167 C CA . ASN A 1 151 ? -3.161 10.354 -3.393 1.00 80.81 151 ASN A CA 1
ATOM 1168 C C . ASN A 1 151 ? -3.643 9.657 -2.109 1.00 80.81 151 ASN A C 1
ATOM 1170 O O . ASN A 1 151 ? -4.845 9.575 -1.864 1.00 80.81 151 ASN A O 1
ATOM 1174 N N . LEU A 1 152 ? -2.723 9.173 -1.264 1.00 85.25 152 LEU A N 1
ATOM 1175 C CA . LEU A 1 152 ? -3.057 8.372 -0.088 1.00 85.25 152 LEU A CA 1
ATOM 1176 C C . LEU A 1 152 ? -4.006 9.093 0.876 1.00 85.25 152 LEU A C 1
ATOM 1178 O O . LEU A 1 152 ? -4.949 8.477 1.359 1.00 85.25 152 LEU A O 1
ATOM 1182 N N . ALA A 1 153 ? -3.814 10.394 1.108 1.00 84.62 153 ALA A N 1
ATOM 1183 C CA . ALA A 1 153 ? -4.706 11.185 1.960 1.00 84.62 153 ALA A CA 1
ATOM 1184 C C . ALA A 1 153 ? -6.156 11.188 1.442 1.00 84.62 153 ALA A C 1
ATOM 1186 O O . ALA A 1 153 ? -7.099 11.054 2.219 1.00 84.62 153 ALA A O 1
ATOM 1187 N N . ALA A 1 154 ? -6.340 11.258 0.119 1.00 83.81 154 ALA A N 1
ATOM 1188 C CA . ALA A 1 154 ? -7.661 11.181 -0.492 1.00 83.81 154 ALA A CA 1
ATOM 1189 C C . ALA A 1 154 ? -8.305 9.806 -0.285 1.00 83.81 154 ALA A C 1
ATOM 1191 O O . ALA A 1 154 ? -9.489 9.718 0.035 1.00 83.81 154 ALA A O 1
ATOM 1192 N N . TYR A 1 155 ? -7.530 8.731 -0.440 1.00 85.75 155 TYR A N 1
ATOM 1193 C CA . TYR A 1 155 ? -8.017 7.370 -0.220 1.00 85.75 155 TYR A CA 1
ATOM 1194 C C . TYR A 1 155 ? -8.368 7.104 1.246 1.00 85.75 155 TYR A C 1
ATOM 1196 O O . TYR A 1 155 ? -9.377 6.465 1.526 1.00 85.75 155 TYR A O 1
ATOM 1204 N N . VAL A 1 156 ? -7.589 7.642 2.185 1.00 88.62 156 VAL A N 1
ATOM 1205 C CA . VAL A 1 156 ? -7.903 7.587 3.620 1.00 88.62 156 VAL A CA 1
ATOM 1206 C C . VAL A 1 156 ? -9.221 8.292 3.914 1.00 88.62 156 VAL A C 1
ATOM 1208 O O . VAL A 1 156 ? -10.077 7.727 4.593 1.00 88.62 156 VAL A O 1
ATOM 1211 N N . LEU A 1 157 ? -9.416 9.489 3.356 1.00 87.06 157 LEU A N 1
ATOM 1212 C CA . LEU A 1 157 ? -10.668 10.224 3.491 1.00 87.06 157 LEU A CA 1
ATOM 1213 C C . LEU A 1 157 ? -11.854 9.439 2.914 1.00 87.06 157 LEU A C 1
ATOM 1215 O O . LEU A 1 157 ? -12.917 9.407 3.528 1.00 87.06 157 LEU A O 1
ATOM 1219 N N . LEU A 1 158 ? -11.677 8.781 1.763 1.00 86.31 158 LEU A N 1
ATOM 1220 C CA . LEU A 1 158 ? -12.708 7.936 1.158 1.00 86.31 158 LEU A CA 1
ATOM 1221 C C . LEU A 1 158 ? -13.116 6.785 2.091 1.00 86.31 158 LEU A C 1
ATOM 1223 O O . LEU A 1 158 ? -14.309 6.582 2.306 1.00 86.31 158 LEU A O 1
ATOM 1227 N N . LEU A 1 159 ? -12.145 6.073 2.674 1.00 88.50 159 LEU A N 1
ATOM 1228 C CA . LEU A 1 159 ? -12.410 4.977 3.613 1.00 88.50 159 LEU A CA 1
ATOM 1229 C C . LEU A 1 159 ? -13.104 5.475 4.890 1.00 88.50 159 LEU A C 1
ATOM 1231 O O . LEU A 1 159 ? -14.069 4.855 5.334 1.00 88.50 159 LEU A O 1
ATOM 1235 N N . HIS A 1 160 ? -12.688 6.622 5.440 1.00 89.25 160 HIS A N 1
ATOM 1236 C CA . HIS A 1 160 ? -13.387 7.254 6.569 1.00 89.25 160 HIS A CA 1
ATOM 1237 C C . HIS A 1 160 ? -14.828 7.608 6.226 1.00 89.25 160 HIS A C 1
ATOM 1239 O O . HIS A 1 160 ? -15.737 7.271 6.979 1.00 89.25 160 HIS A O 1
ATOM 1245 N N . CYS A 1 161 ? -15.056 8.274 5.094 1.00 87.50 161 CYS A N 1
ATOM 1246 C CA . CYS A 1 161 ? -16.398 8.629 4.646 1.00 87.50 161 CYS A CA 1
ATOM 1247 C C . CYS A 1 161 ? -17.273 7.382 4.475 1.00 87.50 161 CYS A C 1
ATOM 1249 O O . CYS A 1 161 ? -18.385 7.363 4.995 1.00 87.50 161 CYS A O 1
ATOM 1251 N N . GLY A 1 162 ? -16.767 6.339 3.805 1.00 88.69 162 GLY A N 1
ATOM 1252 C CA . GLY A 1 162 ? -17.482 5.072 3.626 1.00 88.69 162 GLY A CA 1
ATOM 1253 C C . GLY A 1 162 ? -17.870 4.441 4.963 1.00 88.69 162 GLY A C 1
ATOM 1254 O O . GLY A 1 162 ? -19.034 4.111 5.180 1.00 88.69 162 GLY A O 1
ATOM 1255 N N . TYR A 1 163 ? -16.926 4.387 5.904 1.00 92.12 163 TYR A N 1
ATOM 1256 C CA . TYR A 1 163 ? -17.157 3.859 7.246 1.00 92.12 163 TYR A CA 1
ATOM 1257 C C . TYR A 1 163 ? -18.236 4.650 7.994 1.00 92.12 163 TYR A C 1
ATOM 1259 O O . TYR A 1 163 ? -19.171 4.067 8.536 1.00 92.12 163 TYR A O 1
ATOM 1267 N N . LEU A 1 164 ? -18.134 5.981 8.012 1.00 91.25 164 LEU A N 1
ATOM 1268 C CA . LEU A 1 164 ? -19.046 6.845 8.764 1.00 91.25 164 LEU A CA 1
ATOM 1269 C C . LEU A 1 164 ? -20.460 6.855 8.178 1.00 91.25 164 LEU A C 1
ATOM 1271 O O . LEU A 1 164 ? -21.432 6.817 8.933 1.00 91.25 164 LEU A O 1
ATOM 1275 N N . VAL A 1 165 ? -20.581 6.887 6.848 1.00 90.44 165 VAL A N 1
ATOM 1276 C CA . VAL A 1 165 ? -21.877 6.833 6.160 1.00 90.44 165 VAL A CA 1
ATOM 1277 C C . VAL A 1 165 ? -22.587 5.522 6.479 1.00 90.44 165 VAL A C 1
ATOM 1279 O O . VAL A 1 165 ? -23.761 5.551 6.838 1.00 90.44 165 VAL A O 1
ATOM 1282 N N . GLN A 1 166 ? -21.886 4.388 6.407 1.00 91.88 166 GLN A N 1
ATOM 1283 C CA . GLN A 1 166 ? -22.488 3.086 6.688 1.00 91.88 166 GLN A CA 1
ATOM 1284 C C . GLN A 1 166 ? -22.795 2.886 8.179 1.00 91.88 166 GLN A C 1
ATOM 1286 O O . GLN A 1 166 ? -23.910 2.505 8.524 1.00 91.88 166 GLN A O 1
ATOM 1291 N N . LYS A 1 167 ? -21.852 3.211 9.074 1.00 93.44 167 LYS A N 1
ATOM 1292 C CA . LYS A 1 167 ? -22.004 3.011 10.525 1.00 93.44 167 LYS A CA 1
ATOM 1293 C C . LYS A 1 167 ? -23.111 3.862 11.144 1.00 93.44 167 LYS A C 1
ATOM 1295 O O . LYS A 1 167 ? -23.819 3.399 12.034 1.00 93.44 167 LYS A O 1
ATOM 1300 N N . TYR A 1 168 ? -23.231 5.121 10.721 1.00 91.62 168 TYR A N 1
ATOM 1301 C CA . TYR A 1 168 ? -24.192 6.066 11.301 1.00 91.62 168 TYR A CA 1
ATOM 1302 C C . TYR A 1 168 ? -25.439 6.273 10.436 1.00 91.62 168 TYR A C 1
ATOM 1304 O O . TYR A 1 168 ? -26.406 6.863 10.913 1.00 91.62 168 TYR A O 1
ATOM 1312 N N . GLY A 1 169 ? -25.437 5.821 9.179 1.00 89.31 169 GLY A N 1
ATOM 1313 C CA . GLY A 1 169 ? -26.544 6.042 8.247 1.00 89.31 169 GLY A CA 1
ATOM 1314 C C . GLY A 1 169 ? -26.755 7.517 7.890 1.00 89.31 169 GLY A C 1
ATOM 1315 O O . GLY A 1 169 ? -27.883 7.928 7.623 1.00 89.31 169 GLY A O 1
ATOM 1316 N N . VAL A 1 170 ? -25.696 8.333 7.928 1.00 88.00 170 VAL A N 1
ATOM 1317 C CA . VAL A 1 170 ? -25.774 9.793 7.742 1.00 88.00 170 VAL A CA 1
ATOM 1318 C C . VAL A 1 170 ? -25.198 10.233 6.406 1.00 88.00 170 VAL A C 1
ATOM 1320 O O . VAL A 1 170 ? -24.272 9.627 5.876 1.00 88.00 170 VAL A O 1
ATOM 1323 N N . SER A 1 171 ? -25.723 11.335 5.871 1.00 84.88 171 SER A N 1
ATOM 1324 C CA . SER A 1 171 ? -25.237 11.931 4.614 1.00 84.88 171 SER A CA 1
ATOM 1325 C C . SER A 1 171 ? -24.554 13.282 4.813 1.00 84.88 171 SER A C 1
ATOM 1327 O O . SER A 1 171 ? -24.003 13.844 3.865 1.00 84.88 171 SER A O 1
ATOM 1329 N N . ARG A 1 172 ? -24.607 13.848 6.026 1.00 85.31 172 ARG A N 1
ATOM 1330 C CA . ARG A 1 172 ? -24.057 15.175 6.316 1.00 85.31 172 ARG A CA 1
ATOM 1331 C C . ARG A 1 172 ? -23.089 15.137 7.483 1.00 85.31 172 ARG A C 1
ATOM 1333 O O . ARG A 1 172 ? -23.375 14.556 8.524 1.00 85.31 172 ARG A O 1
ATOM 1340 N N . LEU A 1 173 ? -21.990 15.883 7.356 1.00 84.69 173 LEU A N 1
ATOM 1341 C CA . LEU A 1 173 ? -20.999 16.025 8.424 1.00 84.69 173 LEU A CA 1
ATOM 1342 C C . LEU A 1 173 ? -21.637 16.534 9.728 1.00 84.69 173 LEU A C 1
ATOM 1344 O O . LEU A 1 173 ? -21.229 16.110 10.800 1.00 84.69 173 LEU A O 1
ATOM 1348 N N . GLN A 1 174 ? -22.653 17.410 9.662 1.00 88.56 174 GLN A N 1
ATOM 1349 C CA . GLN A 1 174 ? -23.308 17.955 10.861 1.00 88.56 174 GLN A CA 1
ATOM 1350 C C . GLN A 1 174 ? -24.084 16.908 11.676 1.00 88.56 174 GLN A C 1
ATOM 1352 O O . GLN A 1 174 ? -24.304 17.135 12.865 1.00 88.56 174 GLN A O 1
ATOM 1357 N N . GLU A 1 175 ? -24.468 15.787 11.067 1.00 89.75 175 GLU A N 1
ATOM 1358 C CA . GLU A 1 175 ? -25.249 14.713 11.700 1.00 89.75 175 GLU A CA 1
ATOM 1359 C C . GLU A 1 175 ? -24.365 13.752 12.510 1.00 89.75 175 GLU A C 1
ATOM 1361 O O . GLU A 1 175 ? -24.867 13.006 13.346 1.00 89.75 175 GLU A O 1
ATOM 1366 N N . LEU A 1 176 ? -23.045 13.797 12.309 1.00 89.38 176 LEU A N 1
ATOM 1367 C CA . LEU A 1 176 ? -22.104 12.932 13.013 1.00 89.38 176 LEU A CA 1
ATOM 1368 C C . LEU A 1 176 ? -21.886 13.350 14.480 1.00 89.38 176 LEU A C 1
ATOM 1370 O O . LEU A 1 176 ? -21.990 14.538 14.820 1.00 89.38 176 LEU A O 1
ATOM 1374 N N . PRO A 1 177 ? -21.503 12.402 15.354 1.00 90.56 177 PRO A N 1
ATOM 1375 C CA . PRO A 1 177 ? -20.976 12.720 16.677 1.00 90.56 177 PRO A CA 1
ATOM 1376 C C . PRO A 1 177 ? -19.772 13.671 16.603 1.00 90.56 177 PRO A C 1
ATOM 1378 O O . PRO A 1 177 ? -18.986 13.634 15.658 1.00 90.56 177 PRO A O 1
ATOM 1381 N N . GLU A 1 178 ? -19.601 14.519 17.619 1.00 88.44 178 GLU A N 1
ATOM 1382 C CA . GLU A 1 178 ? -18.540 15.539 17.639 1.00 88.44 178 GLU A CA 1
ATOM 1383 C C . GLU A 1 178 ? -17.122 14.947 17.594 1.00 88.44 178 GLU A C 1
ATOM 1385 O O . GLU A 1 178 ? -16.226 15.537 16.996 1.00 88.44 178 GLU A O 1
ATOM 1390 N N . SER A 1 179 ? -16.922 13.768 18.185 1.00 84.88 179 SER A N 1
ATOM 1391 C CA . SER A 1 179 ? -15.665 13.016 18.094 1.00 84.88 179 SER A CA 1
ATOM 1392 C C . SER A 1 179 ? -15.330 12.646 16.646 1.00 84.88 179 SER A C 1
ATOM 1394 O O . SER A 1 179 ? -14.247 12.949 16.154 1.00 84.88 179 SER A O 1
ATOM 1396 N N . GLU A 1 180 ? -16.307 12.102 15.920 1.00 86.56 180 GLU A N 1
ATOM 1397 C CA . GLU A 1 180 ? -16.150 11.672 14.527 1.00 86.56 180 GLU A CA 1
ATOM 1398 C C . GLU A 1 180 ? -15.949 12.852 13.572 1.00 86.56 180 GLU A C 1
ATOM 1400 O O . GLU A 1 180 ? -15.114 12.798 12.668 1.00 86.56 180 GLU A O 1
ATOM 1405 N N . LYS A 1 181 ? -16.651 13.966 13.819 1.00 86.12 181 LYS A N 1
ATOM 1406 C CA . LYS A 1 181 ? -16.438 15.228 13.095 1.00 86.12 181 LYS A CA 1
ATOM 1407 C C . LYS A 1 181 ? -15.002 15.718 13.224 1.00 86.12 181 LYS A C 1
ATOM 1409 O O . LYS A 1 181 ? -14.402 16.103 12.225 1.00 86.12 181 LYS A O 1
ATOM 1414 N N . LYS A 1 182 ? -14.453 15.713 14.441 1.00 83.19 182 LYS A N 1
ATOM 1415 C CA . LYS A 1 182 ? -13.071 16.144 14.683 1.00 83.19 182 LYS A CA 1
ATOM 1416 C C . LYS A 1 182 ? -12.068 15.205 14.027 1.00 83.19 182 LYS A C 1
ATOM 1418 O O . LYS A 1 182 ? -11.107 15.689 13.438 1.00 83.19 182 LYS A O 1
ATOM 1423 N N . ALA A 1 183 ? -12.306 13.894 14.086 1.00 79.00 183 ALA A N 1
ATOM 1424 C CA . ALA A 1 183 ? -11.442 12.904 13.454 1.00 79.00 183 ALA A CA 1
ATOM 1425 C C . ALA A 1 183 ? -11.323 13.145 11.940 1.00 79.00 183 ALA A C 1
ATOM 1427 O O . ALA A 1 183 ? -10.215 13.328 11.445 1.00 79.00 183 ALA A O 1
ATOM 1428 N N . ILE A 1 184 ? -12.447 13.256 11.222 1.00 81.12 184 ILE A N 1
ATOM 1429 C CA . ILE A 1 184 ? -12.414 13.475 9.768 1.00 81.12 184 ILE A CA 1
ATOM 1430 C C . ILE A 1 184 ? -11.899 1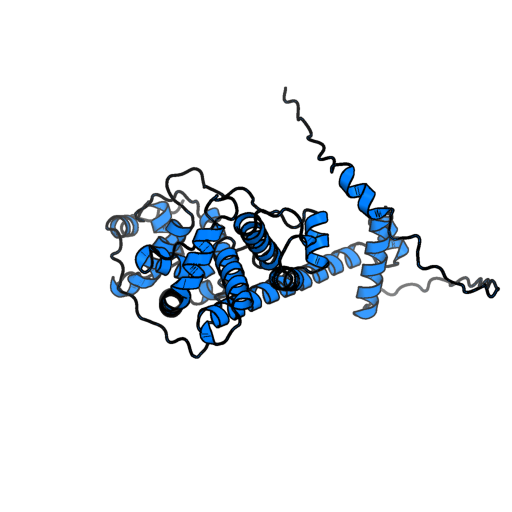4.872 9.389 1.00 81.12 184 ILE A C 1
ATOM 1432 O O . ILE A 1 184 ? -11.223 15.026 8.377 1.00 81.12 184 ILE A O 1
ATOM 1436 N N . GLN A 1 185 ? -12.157 15.900 10.206 1.00 80.88 185 GLN A N 1
ATOM 1437 C CA . GLN A 1 185 ? -11.622 17.248 9.974 1.00 80.88 185 GLN A CA 1
ATOM 1438 C C . GLN A 1 185 ? -10.093 17.306 10.053 1.00 80.88 185 GLN A C 1
ATOM 1440 O O . GLN A 1 185 ? -9.501 18.144 9.380 1.00 80.88 185 GLN A O 1
ATOM 1445 N N . ASN A 1 186 ? -9.455 16.427 10.831 1.00 74.94 186 ASN A N 1
ATOM 1446 C CA . ASN A 1 186 ? -7.994 16.337 10.879 1.00 74.94 186 ASN A CA 1
ATOM 1447 C C . ASN A 1 186 ? -7.394 15.745 9.593 1.00 74.94 186 ASN A C 1
ATOM 1449 O O . ASN A 1 186 ? -6.240 16.031 9.282 1.00 74.94 186 ASN A O 1
ATOM 1453 N N . ASP A 1 187 ? -8.175 14.955 8.853 1.00 71.62 187 ASP A N 1
ATOM 1454 C CA . ASP A 1 187 ? -7.748 14.277 7.624 1.00 71.62 187 ASP A CA 1
ATOM 1455 C C . ASP A 1 187 ? -8.094 15.083 6.350 1.00 71.62 187 ASP A C 1
ATOM 1457 O O . ASP A 1 187 ? -7.660 14.736 5.251 1.00 71.62 187 ASP A O 1
ATOM 1461 N N . ILE A 1 188 ? -8.854 16.181 6.478 1.00 76.00 188 ILE A N 1
ATOM 1462 C CA . ILE A 1 188 ? -9.232 17.069 5.370 1.00 76.00 188 ILE A CA 1
ATOM 1463 C C . ILE A 1 188 ? -8.363 18.329 5.382 1.00 76.00 188 ILE A C 1
ATOM 1465 O O . ILE A 1 188 ? -8.458 19.157 6.288 1.00 76.00 188 ILE A O 1
ATOM 1469 N N . ASP A 1 189 ? -7.608 18.551 4.305 1.00 75.12 189 ASP A N 1
ATOM 1470 C CA . ASP A 1 189 ? -6.961 19.836 4.038 1.00 75.12 189 ASP A CA 1
ATOM 1471 C C . ASP A 1 189 ? -7.537 20.544 2.795 1.00 75.12 189 ASP A C 1
ATOM 1473 O O . ASP A 1 189 ? -8.217 19.958 1.947 1.00 75.12 189 ASP A O 1
ATOM 1477 N N . ILE A 1 190 ? -7.295 21.856 2.700 1.00 73.19 190 ILE A N 1
ATOM 1478 C CA . ILE A 1 190 ? -7.812 22.697 1.607 1.00 73.19 190 ILE A CA 1
ATOM 1479 C C . ILE A 1 190 ? -7.247 22.266 0.245 1.00 73.19 190 ILE A C 1
ATOM 1481 O O . ILE A 1 190 ? -7.938 22.390 -0.768 1.00 73.19 190 ILE A O 1
ATOM 1485 N N . SER A 1 191 ? -6.012 21.765 0.206 1.00 71.62 191 SER A N 1
ATOM 1486 C CA . SER A 1 191 ? -5.361 21.324 -1.031 1.00 71.62 191 SER A CA 1
ATOM 1487 C C . SER A 1 191 ? -6.047 20.075 -1.570 1.00 71.62 191 SER A C 1
ATOM 1489 O O . SER A 1 191 ? -6.383 20.031 -2.749 1.00 71.62 191 SER A O 1
ATOM 1491 N N . LEU A 1 192 ? -6.357 19.121 -0.690 1.00 76.50 192 LEU A N 1
ATOM 1492 C CA . LEU A 1 192 ? -7.108 17.917 -1.013 1.00 76.50 192 LEU A CA 1
ATOM 1493 C C . LEU A 1 192 ? -8.481 18.266 -1.593 1.00 76.50 192 LEU A C 1
ATOM 1495 O O . LEU A 1 192 ? -8.834 17.782 -2.665 1.00 76.50 192 LEU A O 1
ATOM 1499 N N . ILE A 1 193 ? -9.234 19.159 -0.940 1.00 76.88 193 ILE A N 1
ATOM 1500 C CA . ILE A 1 193 ? -10.528 19.632 -1.458 1.00 76.88 193 ILE A CA 1
ATOM 1501 C C . ILE A 1 193 ? -10.359 20.236 -2.859 1.00 76.88 193 ILE A C 1
ATOM 1503 O O . ILE A 1 193 ? -11.123 19.926 -3.773 1.00 76.88 193 ILE A O 1
ATOM 1507 N N . PHE A 1 194 ? -9.357 21.093 -3.046 1.00 75.31 194 PHE A N 1
ATOM 1508 C CA . PHE A 1 194 ? -9.102 21.738 -4.330 1.00 75.31 194 PHE A CA 1
ATOM 1509 C C . PHE A 1 194 ? -8.736 20.732 -5.431 1.00 75.31 194 PHE A C 1
ATOM 1511 O O . PHE A 1 194 ? -9.261 20.817 -6.542 1.00 75.31 194 PHE A O 1
ATOM 1518 N N . ASP A 1 195 ? -7.889 19.749 -5.132 1.00 71.25 195 ASP A N 1
ATOM 1519 C CA . ASP A 1 195 ? -7.482 18.722 -6.090 1.00 71.25 195 ASP A CA 1
ATOM 1520 C C . ASP A 1 195 ? -8.627 17.761 -6.443 1.00 71.25 195 ASP A C 1
ATOM 1522 O O . ASP A 1 195 ? -8.722 17.326 -7.597 1.00 71.25 195 ASP A O 1
ATOM 1526 N N . LEU A 1 196 ? -9.550 17.513 -5.506 1.00 75.31 196 LEU A N 1
ATOM 1527 C CA . LEU A 1 196 ? -10.815 16.819 -5.765 1.00 75.31 196 LEU A CA 1
ATOM 1528 C C . LEU A 1 196 ? -11.701 17.605 -6.739 1.00 75.31 196 LEU A C 1
ATOM 1530 O O . LEU A 1 196 ? -12.187 17.042 -7.720 1.00 75.31 196 LEU A O 1
ATOM 1534 N N . PHE A 1 197 ? -11.867 18.916 -6.530 1.00 75.50 197 PHE A N 1
ATOM 1535 C CA . PHE A 1 197 ? -12.649 19.772 -7.434 1.00 75.50 197 PHE A CA 1
ATOM 1536 C C . PHE A 1 197 ? -12.049 19.871 -8.837 1.00 75.50 197 PHE A C 1
ATOM 1538 O O . PHE A 1 197 ? -12.787 19.929 -9.821 1.00 75.50 197 PHE A O 1
ATOM 1545 N N . LEU A 1 198 ? -10.720 19.881 -8.945 1.00 75.06 198 LEU A N 1
ATOM 1546 C CA . LEU A 1 198 ? -10.028 19.887 -10.233 1.00 75.06 198 LEU A CA 1
ATOM 1547 C C . LEU A 1 198 ? -10.014 18.516 -10.926 1.00 75.06 198 LEU A C 1
ATOM 1549 O O . LEU A 1 198 ? -9.485 18.413 -12.032 1.00 75.06 198 LEU A O 1
ATOM 1553 N N . GLY A 1 199 ? -10.560 17.469 -10.296 1.00 66.56 199 GLY A N 1
ATOM 1554 C CA . GLY A 1 199 ? -10.541 16.105 -10.827 1.00 66.56 199 GLY A CA 1
ATOM 1555 C C . GLY A 1 199 ? -9.130 15.529 -10.967 1.00 66.56 199 GLY A C 1
ATOM 1556 O O . GLY A 1 199 ? -8.915 14.628 -11.773 1.00 66.56 199 GLY A O 1
ATOM 1557 N N . LYS A 1 200 ? -8.156 16.071 -10.224 1.00 67.31 200 LYS A N 1
ATOM 1558 C CA . LYS A 1 200 ? -6.775 15.567 -10.209 1.00 67.31 200 LYS A CA 1
ATOM 1559 C C . LYS A 1 200 ? -6.645 14.302 -9.374 1.00 67.31 200 LYS A C 1
ATOM 1561 O O . LYS A 1 200 ? -5.788 13.474 -9.663 1.00 67.31 200 LYS A O 1
ATOM 1566 N N . VAL A 1 201 ? -7.498 14.165 -8.363 1.00 64.62 201 VAL A N 1
ATOM 1567 C CA . VAL A 1 201 ? -7.699 12.907 -7.656 1.00 64.62 201 VAL A CA 1
ATOM 1568 C C . VAL A 1 201 ? -8.764 12.134 -8.417 1.00 64.62 201 VAL A C 1
ATOM 1570 O O . VAL A 1 201 ? -9.945 12.485 -8.400 1.00 64.62 201 VAL A O 1
ATOM 1573 N N . VAL A 1 202 ? -8.340 11.086 -9.111 1.00 63.00 202 VAL A N 1
ATOM 1574 C CA . VAL A 1 202 ? -9.264 10.095 -9.651 1.00 63.00 202 VAL A CA 1
ATOM 1575 C C . VAL A 1 202 ? -9.405 9.034 -8.580 1.00 63.00 202 VAL A C 1
ATOM 1577 O O . VAL A 1 202 ? -8.454 8.310 -8.310 1.00 63.00 202 VAL A O 1
ATOM 1580 N N . PHE A 1 203 ? -10.576 8.949 -7.956 1.00 64.19 203 PHE A N 1
ATOM 1581 C CA . PHE A 1 203 ? -10.896 7.766 -7.175 1.00 64.19 203 PHE A CA 1
ATOM 1582 C C . PHE A 1 203 ? -11.200 6.641 -8.161 1.00 64.19 203 PHE A C 1
ATOM 1584 O O . PHE A 1 203 ? -12.151 6.769 -8.943 1.00 64.19 203 PHE A O 1
ATOM 1591 N N . PRO A 1 204 ? -10.427 5.549 -8.164 1.00 57.22 204 PRO A N 1
ATOM 1592 C CA . PRO A 1 204 ? -10.863 4.334 -8.818 1.00 57.22 204 PRO A CA 1
ATOM 1593 C C . PRO A 1 204 ? -12.013 3.762 -7.976 1.00 57.22 204 PRO A C 1
ATOM 1595 O O . PRO A 1 204 ? -11.807 2.912 -7.117 1.00 57.22 204 PRO A O 1
ATOM 1598 N N . PHE A 1 205 ? -13.224 4.296 -8.179 1.00 50.56 205 PHE A N 1
ATOM 1599 C CA . PHE A 1 205 ? -14.467 3.758 -7.605 1.00 50.56 205 PHE A CA 1
ATOM 1600 C C . PHE A 1 205 ? -14.727 2.341 -8.117 1.00 50.56 205 PHE A C 1
ATOM 1602 O O . PHE A 1 205 ? -15.373 1.534 -7.473 1.00 50.56 205 PHE A O 1
ATOM 1609 N N . HIS A 1 206 ? -14.171 2.000 -9.277 1.00 45.50 206 HIS A N 1
ATOM 1610 C CA . HIS A 1 206 ? -14.154 0.628 -9.735 1.00 45.50 206 HIS A CA 1
ATOM 1611 C C . HIS A 1 206 ? -12.867 -0.016 -9.255 1.00 45.50 206 HIS A C 1
ATOM 1613 O O . HIS A 1 206 ? -11.770 0.366 -9.667 1.00 45.50 206 HIS A O 1
ATOM 1619 N N . MET A 1 207 ? -13.034 -0.997 -8.367 1.00 49.34 207 MET A N 1
ATOM 1620 C CA . MET A 1 207 ? -12.127 -2.129 -8.290 1.00 49.34 207 MET A CA 1
ATOM 1621 C C . MET A 1 207 ? -11.761 -2.496 -9.724 1.00 49.34 207 MET A C 1
ATOM 1623 O O . MET A 1 207 ? -12.638 -2.867 -10.508 1.00 49.34 207 MET A O 1
ATOM 1627 N N . ASP A 1 208 ? -10.478 -2.434 -10.060 1.00 42.16 208 ASP A N 1
ATOM 1628 C CA . ASP A 1 208 ? -9.953 -3.341 -11.064 1.00 42.16 208 ASP A CA 1
ATOM 1629 C C . ASP A 1 208 ? -10.134 -4.752 -10.474 1.00 42.16 208 ASP A C 1
ATOM 1631 O O . ASP A 1 208 ? -9.190 -5.387 -10.004 1.00 42.16 208 ASP A O 1
ATOM 1635 N N . TYR A 1 209 ? -11.371 -5.262 -10.479 1.00 40.50 209 TYR A N 1
ATOM 1636 C CA . TYR A 1 209 ? -11.577 -6.656 -10.799 1.00 40.50 209 TYR A CA 1
ATOM 1637 C C . TYR A 1 209 ? -11.013 -6.755 -12.211 1.00 40.50 209 TYR A C 1
ATOM 1639 O O . TYR A 1 209 ? -11.732 -6.572 -13.194 1.00 40.50 209 TYR A O 1
ATOM 1647 N N . GLU A 1 210 ? -9.687 -6.921 -12.306 1.00 43.12 210 GLU A N 1
ATOM 1648 C CA . GLU A 1 210 ? -9.065 -7.463 -13.501 1.00 43.12 210 GLU A CA 1
ATOM 1649 C C . GLU A 1 210 ? -9.984 -8.618 -13.888 1.00 43.12 210 GLU A C 1
ATOM 1651 O O . GLU A 1 210 ? -10.252 -9.491 -13.063 1.00 43.12 210 GLU A O 1
ATOM 1656 N N . HIS A 1 211 ? -10.621 -8.505 -15.051 1.00 37.25 211 HIS A N 1
ATOM 1657 C CA . HIS A 1 211 ? -11.575 -9.474 -15.557 1.00 37.25 211 HIS A CA 1
ATOM 1658 C C . HIS A 1 211 ? -10.891 -10.842 -15.648 1.00 37.25 211 HIS A C 1
ATOM 1660 O O . HIS A 1 211 ? -10.397 -11.171 -16.711 1.00 37.25 211 HIS A O 1
ATOM 1666 N N . GLU A 1 212 ? -10.801 -11.607 -14.559 1.00 41.12 212 GLU A N 1
ATOM 1667 C CA . GLU A 1 212 ? -10.158 -12.919 -14.497 1.00 41.12 212 GLU A CA 1
ATOM 1668 C C . GLU A 1 212 ? -10.231 -13.498 -13.076 1.00 41.12 212 GLU A C 1
ATOM 1670 O O . GLU A 1 212 ? -10.420 -12.802 -12.084 1.00 41.12 212 GLU A O 1
ATOM 1675 N N . TYR A 1 213 ? -10.073 -14.812 -12.970 1.00 46.94 213 TYR A N 1
ATOM 1676 C CA . TYR A 1 213 ? -10.233 -15.621 -11.759 1.00 46.94 213 TYR A CA 1
ATOM 1677 C C . TYR A 1 213 ? -9.240 -15.304 -10.606 1.00 46.94 213 TYR A C 1
ATOM 1679 O O . TYR A 1 213 ? -9.244 -16.013 -9.596 1.00 46.94 213 TYR A O 1
ATOM 1687 N N . TYR A 1 214 ? -8.386 -14.275 -10.728 1.00 60.34 214 TYR A N 1
ATOM 1688 C CA . TYR A 1 214 ? -7.249 -13.991 -9.841 1.00 60.34 214 TYR A CA 1
ATOM 1689 C C . TYR A 1 214 ? -7.047 -12.490 -9.589 1.00 60.34 214 TYR A C 1
ATOM 1691 O O . TYR A 1 214 ? -7.213 -11.672 -10.485 1.00 60.34 214 TYR A O 1
ATOM 1699 N N . THR A 1 215 ? -6.614 -12.132 -8.378 1.00 76.44 215 THR A N 1
ATOM 1700 C CA . THR A 1 215 ? -6.416 -10.737 -7.954 1.00 76.44 215 THR A CA 1
ATOM 1701 C C . THR A 1 215 ? -4.941 -10.324 -7.978 1.00 76.44 215 THR A C 1
ATOM 1703 O O . THR A 1 215 ? -4.024 -11.144 -7.910 1.00 76.44 215 THR A O 1
ATOM 1706 N N . ARG A 1 216 ? -4.677 -9.014 -7.987 1.00 85.50 216 ARG A N 1
ATOM 1707 C CA . ARG A 1 216 ? -3.329 -8.449 -7.806 1.00 85.50 216 ARG A CA 1
ATOM 1708 C C . ARG A 1 216 ? -2.623 -8.959 -6.540 1.00 85.50 216 ARG A C 1
ATOM 1710 O O . ARG A 1 216 ? -1.416 -9.198 -6.569 1.00 85.50 216 ARG A O 1
ATOM 1717 N N . ARG A 1 217 ? -3.378 -9.140 -5.450 1.00 87.31 217 ARG A N 1
ATOM 1718 C CA . ARG A 1 217 ? -2.897 -9.698 -4.175 1.00 87.31 217 ARG A CA 1
ATOM 1719 C C . ARG A 1 217 ? -2.294 -11.088 -4.375 1.00 87.31 217 ARG A C 1
ATOM 1721 O O . ARG A 1 217 ? -1.218 -11.370 -3.855 1.00 87.31 217 ARG A O 1
ATOM 1728 N N . ASP A 1 218 ? -2.928 -11.920 -5.198 1.00 88.12 218 ASP A N 1
ATOM 1729 C CA . ASP A 1 218 ? -2.421 -13.254 -5.523 1.00 88.12 218 ASP A CA 1
ATOM 1730 C C . ASP A 1 218 ? -1.075 -13.199 -6.249 1.00 88.12 218 ASP A C 1
ATOM 1732 O O . ASP A 1 218 ? -0.116 -13.854 -5.841 1.00 88.12 218 ASP A O 1
ATOM 1736 N N . LYS A 1 219 ? -0.982 -12.361 -7.292 1.00 89.88 219 LYS A N 1
ATOM 1737 C CA . LYS A 1 219 ? 0.262 -12.132 -8.050 1.00 89.88 219 LYS A CA 1
ATOM 1738 C C . LYS A 1 219 ? 1.393 -11.695 -7.117 1.00 89.88 219 LYS A C 1
ATOM 1740 O O . LYS A 1 219 ? 2.501 -12.232 -7.173 1.00 89.88 219 LYS A O 1
ATOM 1745 N N . ASN A 1 220 ? 1.105 -10.739 -6.238 1.00 92.88 220 ASN A N 1
ATOM 1746 C CA . ASN A 1 220 ? 2.055 -10.212 -5.266 1.00 92.88 220 ASN A CA 1
ATOM 1747 C C . ASN A 1 220 ? 2.549 -11.289 -4.288 1.00 92.88 220 ASN A C 1
ATOM 1749 O O . ASN A 1 220 ? 3.760 -11.429 -4.084 1.00 92.88 220 ASN A O 1
ATOM 1753 N N . ALA A 1 221 ? 1.628 -12.076 -3.731 1.00 93.69 221 ALA A N 1
ATOM 1754 C CA . ALA A 1 221 ? 1.935 -13.132 -2.777 1.00 93.69 221 ALA A CA 1
ATOM 1755 C C . ALA A 1 221 ? 2.772 -14.264 -3.398 1.00 93.69 221 ALA A C 1
ATOM 1757 O O . ALA A 1 221 ? 3.751 -14.707 -2.792 1.00 93.69 221 ALA A O 1
ATOM 1758 N N . GLU A 1 222 ? 2.444 -14.705 -4.615 1.00 93.12 222 GLU A N 1
ATOM 1759 C CA . GLU A 1 222 ? 3.183 -15.760 -5.322 1.00 93.12 222 GLU A CA 1
ATOM 1760 C C . GLU A 1 222 ? 4.615 -15.334 -5.668 1.00 93.12 222 GLU A C 1
ATOM 1762 O O . GLU A 1 222 ? 5.578 -16.057 -5.381 1.00 93.12 222 GLU A O 1
ATOM 1767 N N . ILE A 1 223 ? 4.779 -14.121 -6.208 1.00 94.31 223 ILE A N 1
ATOM 1768 C CA . ILE A 1 223 ? 6.099 -13.560 -6.516 1.00 94.31 223 ILE A CA 1
ATOM 1769 C C . ILE A 1 223 ? 6.930 -13.430 -5.235 1.00 94.31 223 ILE A C 1
ATOM 1771 O O . ILE A 1 223 ? 8.097 -13.828 -5.213 1.00 94.31 223 ILE A O 1
ATOM 1775 N N . CYS A 1 224 ? 6.347 -12.920 -4.147 1.00 95.44 224 CYS A N 1
ATOM 1776 C CA . CYS A 1 224 ? 7.049 -12.837 -2.871 1.00 95.44 224 CYS A CA 1
ATOM 1777 C C . CYS A 1 224 ? 7.423 -14.221 -2.325 1.00 95.44 224 CYS A C 1
ATOM 1779 O O . CYS A 1 224 ? 8.533 -14.394 -1.822 1.00 95.44 224 CYS A O 1
ATOM 1781 N N . SER A 1 225 ? 6.530 -15.210 -2.438 1.00 94.88 225 SER A N 1
ATOM 1782 C CA . SER A 1 225 ? 6.781 -16.586 -1.998 1.00 94.88 225 SER A CA 1
ATOM 1783 C C . SER A 1 225 ? 8.001 -17.175 -2.704 1.00 94.88 225 SER A C 1
ATOM 1785 O O . SER A 1 225 ? 8.867 -17.755 -2.045 1.00 94.88 225 SER A O 1
ATOM 1787 N N . PHE A 1 226 ? 8.142 -16.946 -4.014 1.00 94.50 226 PHE A N 1
ATOM 1788 C CA . PHE A 1 226 ? 9.346 -17.323 -4.754 1.00 94.50 226 PHE A CA 1
ATOM 1789 C C . PHE A 1 226 ? 10.612 -16.722 -4.124 1.00 94.50 226 PHE A C 1
ATOM 1791 O O . PHE A 1 226 ? 11.517 -17.467 -3.751 1.00 94.50 226 PHE A O 1
ATOM 1798 N N . PHE A 1 227 ? 10.677 -15.403 -3.923 1.00 94.12 227 PHE A N 1
ATOM 1799 C CA . PHE A 1 227 ? 11.872 -14.751 -3.364 1.00 94.12 227 PHE A CA 1
ATOM 1800 C C . PHE A 1 227 ? 12.171 -15.140 -1.909 1.00 94.12 227 PHE A C 1
ATOM 1802 O O . PHE A 1 227 ? 13.338 -15.285 -1.539 1.00 94.12 227 PHE A O 1
ATOM 1809 N N . THR A 1 228 ? 11.145 -15.351 -1.088 1.00 92.88 228 THR A N 1
ATOM 1810 C CA . THR A 1 228 ? 11.297 -15.735 0.325 1.00 92.88 228 THR A CA 1
ATOM 1811 C C . THR A 1 228 ? 11.729 -17.197 0.493 1.00 92.88 228 THR A C 1
ATOM 1813 O O . THR A 1 228 ? 12.338 -17.546 1.506 1.00 92.88 228 THR A O 1
ATOM 1816 N N . ASN A 1 229 ? 11.464 -18.065 -0.491 1.00 90.75 229 ASN A N 1
ATOM 1817 C CA . ASN A 1 229 ? 11.761 -19.500 -0.404 1.00 90.75 229 ASN A CA 1
ATOM 1818 C C . ASN A 1 229 ? 12.871 -19.980 -1.363 1.00 90.75 229 ASN A C 1
ATOM 1820 O O . ASN A 1 229 ? 13.373 -21.091 -1.189 1.00 90.75 229 ASN A O 1
ATOM 1824 N N . ALA A 1 230 ? 13.302 -19.178 -2.343 1.00 86.25 230 ALA A N 1
ATOM 1825 C CA . ALA A 1 230 ? 14.248 -19.597 -3.384 1.00 86.25 230 ALA A CA 1
ATOM 1826 C C . ALA A 1 230 ? 15.586 -20.128 -2.839 1.00 86.25 230 ALA A C 1
ATOM 1828 O O . ALA A 1 230 ? 15.998 -21.231 -3.198 1.00 86.25 230 ALA A O 1
ATOM 1829 N N . ARG A 1 231 ? 16.228 -19.401 -1.910 1.00 82.31 231 ARG A N 1
ATOM 1830 C CA . ARG A 1 231 ? 17.522 -19.801 -1.319 1.00 82.31 231 ARG A CA 1
ATOM 1831 C C . ARG A 1 231 ? 17.474 -21.168 -0.639 1.00 82.31 231 ARG A C 1
ATOM 1833 O O . ARG A 1 231 ? 18.398 -21.960 -0.796 1.00 82.31 231 ARG A O 1
ATOM 1840 N N . HIS A 1 232 ? 16.381 -21.455 0.065 1.00 81.50 232 HIS A N 1
ATOM 1841 C CA . HIS A 1 232 ? 16.164 -22.735 0.750 1.00 81.50 232 HIS A CA 1
ATOM 1842 C C . HIS A 1 232 ? 15.987 -23.902 -0.220 1.00 81.50 232 HIS A C 1
ATOM 1844 O O . HIS A 1 232 ? 16.306 -25.034 0.117 1.00 81.50 232 HIS A O 1
ATOM 1850 N N . ASN A 1 233 ? 15.528 -23.618 -1.437 1.00 80.56 233 ASN A N 1
ATOM 1851 C CA . ASN A 1 233 ? 15.387 -24.600 -2.508 1.00 80.56 233 ASN A CA 1
ATOM 1852 C C . ASN A 1 233 ? 16.613 -24.624 -3.441 1.00 80.56 233 ASN A C 1
ATOM 1854 O O . ASN A 1 233 ? 16.539 -25.187 -4.529 1.00 80.56 233 ASN A O 1
ATOM 1858 N N . SER A 1 234 ? 17.727 -23.986 -3.049 1.00 84.44 234 SER A N 1
ATOM 1859 C CA . SER A 1 234 ? 18.934 -23.830 -3.879 1.00 84.44 234 SER A CA 1
ATOM 1860 C C . SER A 1 234 ? 18.663 -23.187 -5.249 1.00 84.44 234 SER A C 1
ATOM 1862 O O . SER A 1 234 ? 19.403 -23.400 -6.209 1.00 84.44 234 SER A O 1
ATOM 1864 N N . ILE A 1 235 ? 17.611 -22.369 -5.337 1.00 85.19 235 ILE A N 1
ATOM 1865 C CA . ILE A 1 235 ? 17.258 -21.609 -6.531 1.00 85.19 235 ILE A CA 1
ATOM 1866 C C . ILE A 1 235 ? 17.885 -20.223 -6.409 1.00 85.19 235 ILE A C 1
ATOM 1868 O O . ILE A 1 235 ? 17.613 -19.479 -5.468 1.00 85.19 235 ILE A O 1
ATOM 1872 N N . ASP A 1 236 ? 18.700 -19.848 -7.388 1.00 85.12 236 ASP A N 1
ATOM 1873 C CA . ASP A 1 236 ? 19.135 -18.460 -7.525 1.00 85.12 236 ASP A CA 1
ATOM 1874 C C . ASP A 1 236 ? 17.937 -17.580 -7.929 1.00 85.12 236 ASP A C 1
ATOM 1876 O O . ASP A 1 236 ? 17.262 -17.874 -8.920 1.00 85.12 236 ASP A O 1
ATOM 1880 N N . SER A 1 237 ? 17.650 -16.529 -7.158 1.00 88.19 237 SER A N 1
ATOM 1881 C CA . SER A 1 237 ? 16.468 -15.681 -7.323 1.00 88.19 237 SER A CA 1
ATOM 1882 C C . SER A 1 237 ? 16.817 -14.361 -7.999 1.00 88.19 237 SER A C 1
ATOM 1884 O O . SER A 1 237 ? 17.692 -13.626 -7.554 1.00 88.19 237 SER A O 1
ATOM 1886 N N . SER A 1 238 ? 16.084 -14.008 -9.055 1.00 90.94 238 SER A N 1
ATOM 1887 C CA . SER A 1 238 ? 16.202 -12.699 -9.703 1.00 90.94 238 SER A CA 1
ATOM 1888 C C . SER A 1 238 ? 14.865 -12.221 -10.257 1.00 90.94 238 SER A C 1
ATOM 1890 O O . SER A 1 238 ? 13.975 -13.024 -10.536 1.00 90.94 238 SER A O 1
ATOM 1892 N N . ILE A 1 239 ? 14.737 -10.907 -10.476 1.00 90.94 239 ILE A N 1
ATOM 1893 C CA . ILE A 1 239 ? 13.563 -10.311 -11.141 1.00 90.94 239 ILE A CA 1
ATOM 1894 C C . ILE A 1 239 ? 13.346 -10.944 -12.523 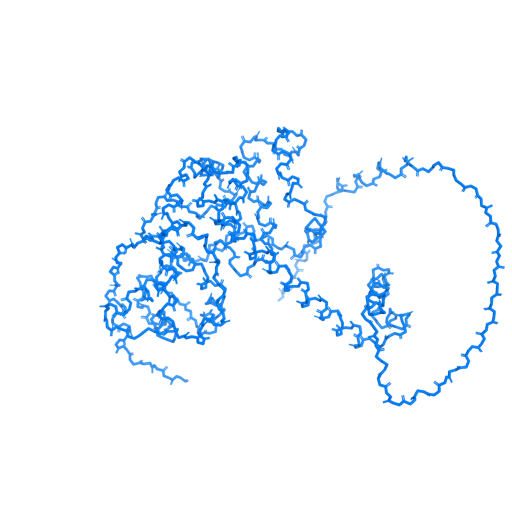1.00 90.94 239 ILE A C 1
ATOM 1896 O O . ILE A 1 239 ? 12.214 -11.220 -12.903 1.00 90.94 239 ILE A O 1
ATOM 1900 N N . GLY A 1 240 ? 14.427 -11.220 -13.261 1.00 90.69 240 GLY A N 1
ATOM 1901 C CA . GLY A 1 240 ? 14.345 -11.870 -14.570 1.00 90.69 240 GLY A CA 1
ATOM 1902 C C . GLY A 1 240 ? 13.797 -13.297 -14.497 1.00 90.69 240 GLY A C 1
ATOM 1903 O O . GLY A 1 240 ? 13.035 -13.692 -15.372 1.00 90.69 240 GLY A O 1
ATOM 1904 N N . LYS A 1 241 ? 14.136 -14.049 -13.442 1.00 91.81 241 LYS A N 1
ATOM 1905 C CA . LYS A 1 241 ? 13.571 -15.383 -13.195 1.00 91.81 241 LYS A CA 1
ATOM 1906 C C . LYS A 1 241 ? 12.120 -15.322 -12.741 1.00 91.81 241 LYS A C 1
ATOM 1908 O O . LYS A 1 241 ? 11.325 -16.110 -13.228 1.00 91.81 241 LYS A O 1
ATOM 1913 N N . ALA A 1 242 ? 11.765 -14.368 -11.881 1.00 92.19 242 ALA A N 1
ATOM 1914 C CA . ALA A 1 242 ? 10.371 -14.143 -11.510 1.00 92.19 242 ALA A CA 1
ATOM 1915 C C . ALA A 1 242 ? 9.517 -13.843 -12.754 1.00 92.19 242 ALA A C 1
ATOM 1917 O O . ALA A 1 242 ? 8.484 -14.473 -12.942 1.00 92.19 242 ALA A O 1
ATOM 1918 N N 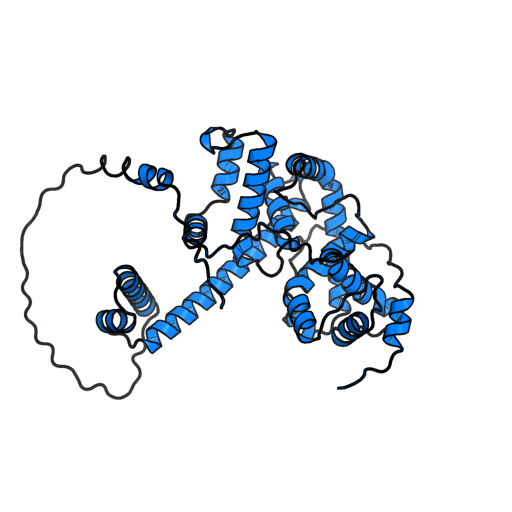. PHE A 1 243 ? 9.995 -12.972 -13.651 1.00 92.94 243 PHE A N 1
ATOM 1919 C CA . PHE A 1 243 ? 9.343 -12.731 -14.941 1.00 92.94 243 PHE A CA 1
ATOM 1920 C C . PHE A 1 243 ? 9.248 -14.002 -15.797 1.00 92.94 243 PHE A C 1
ATOM 1922 O O . PHE A 1 243 ? 8.190 -14.293 -16.334 1.00 92.94 243 PHE A O 1
ATOM 1929 N N . HIS A 1 244 ? 10.324 -14.785 -15.897 1.00 91.50 244 HIS A N 1
ATOM 1930 C CA . HIS A 1 244 ? 10.311 -16.028 -16.669 1.00 91.50 244 HIS A CA 1
ATOM 1931 C C . HIS A 1 244 ? 9.310 -17.063 -16.124 1.00 91.50 244 HIS A C 1
ATOM 1933 O O . HIS A 1 244 ? 8.672 -17.766 -16.903 1.00 91.50 244 HIS A O 1
ATOM 1939 N N . ILE A 1 245 ? 9.139 -17.136 -14.798 1.00 91.31 245 ILE A N 1
ATOM 1940 C CA . ILE A 1 245 ? 8.119 -17.976 -14.155 1.00 91.31 245 ILE A CA 1
ATOM 1941 C C . ILE A 1 245 ? 6.711 -17.486 -14.521 1.00 91.31 245 ILE A C 1
ATOM 1943 O O . ILE A 1 245 ? 5.870 -18.317 -14.852 1.00 91.31 245 ILE A O 1
ATOM 1947 N N . VAL A 1 246 ? 6.466 -16.167 -14.506 1.00 89.81 246 VAL A N 1
ATOM 1948 C CA . VAL A 1 246 ? 5.195 -15.563 -14.963 1.00 89.81 246 VAL A CA 1
ATOM 1949 C C . VAL A 1 246 ? 4.921 -15.929 -16.423 1.00 89.81 246 VAL A C 1
ATOM 1951 O O . VAL A 1 246 ? 3.890 -16.512 -16.722 1.00 89.81 246 VAL A O 1
ATOM 1954 N N . GLU A 1 247 ? 5.883 -15.680 -17.313 1.00 90.00 247 GLU A N 1
ATOM 1955 C CA . GLU A 1 247 ? 5.796 -15.965 -18.754 1.00 90.00 247 GLU A CA 1
ATOM 1956 C C . GLU A 1 247 ? 5.497 -17.442 -19.066 1.00 90.00 247 GLU A C 1
ATOM 1958 O O . GLU A 1 247 ? 4.878 -17.753 -20.080 1.00 90.00 247 GLU A O 1
ATOM 1963 N N . ASN A 1 248 ? 5.928 -18.362 -18.199 1.00 88.50 248 ASN A N 1
ATOM 1964 C CA . ASN A 1 248 ? 5.763 -19.804 -18.389 1.00 88.50 248 ASN A CA 1
ATOM 1965 C C . ASN A 1 248 ? 4.656 -20.426 -17.530 1.00 88.50 248 ASN A C 1
ATOM 1967 O O . ASN A 1 248 ? 4.601 -21.656 -17.452 1.00 88.50 248 ASN A O 1
ATOM 1971 N N . ASN A 1 249 ? 3.794 -19.619 -16.899 1.00 87.06 249 ASN A N 1
ATOM 1972 C CA . ASN A 1 249 ? 2.718 -20.091 -16.018 1.00 87.06 249 ASN A CA 1
ATOM 1973 C C . ASN A 1 249 ? 3.226 -21.048 -14.919 1.00 87.06 249 ASN A C 1
ATOM 1975 O O . ASN A 1 249 ? 2.626 -22.079 -14.614 1.00 87.06 249 ASN A O 1
ATOM 1979 N N . GLY A 1 250 ? 4.396 -20.735 -14.354 1.00 87.00 250 GLY A N 1
ATOM 1980 C CA . GLY A 1 250 ? 5.007 -21.535 -13.291 1.00 87.00 250 GLY A CA 1
ATOM 1981 C C . GLY A 1 250 ? 4.421 -21.263 -11.905 1.00 87.00 250 GLY A C 1
ATOM 1982 O O . GLY A 1 250 ? 4.625 -22.048 -10.980 1.00 87.00 250 GLY A O 1
ATOM 1983 N N . PHE A 1 251 ? 3.694 -20.162 -11.752 1.00 87.31 251 PHE A N 1
ATOM 1984 C CA . PHE A 1 251 ? 2.920 -19.872 -10.553 1.00 87.31 251 PHE A CA 1
ATOM 1985 C C . PHE A 1 251 ? 1.639 -20.717 -10.506 1.00 87.31 251 PHE A C 1
ATOM 1987 O O . PHE A 1 251 ? 1.259 -21.360 -11.484 1.00 87.31 251 PHE A O 1
ATOM 1994 N N . SER A 1 252 ? 1.017 -20.825 -9.330 1.00 81.06 252 SER A N 1
ATOM 1995 C CA . SER A 1 252 ? -0.174 -21.670 -9.160 1.00 81.06 252 SER A CA 1
ATOM 1996 C C . SER A 1 252 ? -1.374 -21.143 -9.948 1.00 81.06 252 SER A C 1
ATOM 1998 O O . SER A 1 252 ? -2.233 -21.924 -10.364 1.00 81.06 252 SER A O 1
ATOM 2000 N N . LYS A 1 253 ? -1.380 -19.831 -10.184 1.00 77.06 253 LYS A N 1
ATOM 2001 C CA . LYS A 1 253 ? -2.345 -19.090 -10.985 1.00 77.06 253 LYS A CA 1
ATOM 2002 C C . LYS A 1 253 ? -1.686 -18.637 -12.291 1.00 77.06 253 LYS A C 1
ATOM 2004 O O . LYS A 1 253 ? -0.521 -18.236 -12.295 1.00 77.06 253 LYS A O 1
ATOM 2009 N N . ASP A 1 254 ? -2.432 -18.717 -13.389 1.00 71.00 254 ASP A N 1
ATOM 2010 C CA . ASP A 1 254 ? -1.938 -18.306 -14.704 1.00 71.00 254 ASP A CA 1
ATOM 2011 C C . ASP A 1 254 ? -1.953 -16.772 -14.784 1.00 71.00 254 ASP A C 1
ATOM 2013 O O . ASP A 1 254 ? -2.980 -16.127 -14.559 1.00 71.00 254 ASP A O 1
ATOM 2017 N N . PHE A 1 255 ? -0.787 -16.181 -15.050 1.00 76.19 255 PHE A N 1
ATOM 2018 C CA . PHE A 1 255 ? -0.587 -14.735 -15.074 1.00 76.19 255 PHE A CA 1
ATOM 2019 C C . PHE A 1 255 ? -0.006 -14.335 -16.429 1.00 76.19 255 PHE A C 1
ATOM 2021 O O . PHE A 1 255 ? 1.211 -14.301 -16.607 1.00 76.19 255 PHE A O 1
ATOM 2028 N N . GLU A 1 256 ? -0.851 -13.995 -17.396 1.00 77.62 256 GLU A N 1
ATOM 2029 C CA . GLU A 1 256 ? -0.344 -13.520 -18.682 1.00 77.62 256 GLU A CA 1
ATOM 2030 C C . GLU A 1 256 ? 0.114 -12.062 -18.569 1.00 77.62 256 GLU A C 1
ATOM 2032 O O . GLU A 1 256 ? -0.673 -11.134 -18.387 1.00 77.62 256 GLU A O 1
ATOM 2037 N N . MET A 1 257 ? 1.429 -11.841 -18.638 1.00 85.81 257 MET A N 1
ATOM 2038 C CA . MET A 1 257 ? 2.000 -10.502 -18.530 1.00 85.81 257 MET A CA 1
ATOM 2039 C C . MET A 1 257 ? 3.290 -10.382 -19.337 1.00 85.81 257 MET A C 1
ATOM 2041 O O . MET A 1 257 ? 4.278 -11.052 -19.054 1.00 85.81 257 MET A O 1
ATOM 2045 N N . GLY A 1 258 ? 3.317 -9.471 -20.313 1.00 87.19 258 GLY A N 1
ATOM 2046 C CA . GLY A 1 258 ? 4.542 -9.152 -21.053 1.00 87.19 258 GLY A CA 1
ATOM 2047 C C . GLY A 1 258 ? 5.578 -8.409 -20.198 1.00 87.19 258 GLY A C 1
ATOM 2048 O O . GLY A 1 258 ? 5.241 -7.763 -19.204 1.00 87.19 258 GLY A O 1
ATOM 2049 N N . GLU A 1 259 ? 6.848 -8.413 -20.616 1.00 90.25 259 GLU A N 1
ATOM 2050 C CA . GLU A 1 259 ? 7.965 -7.865 -19.822 1.00 90.25 259 GLU A CA 1
ATOM 2051 C C . GLU A 1 259 ? 7.760 -6.399 -19.401 1.00 90.25 259 GLU A C 1
ATOM 2053 O O . GLU A 1 259 ? 8.037 -6.013 -18.262 1.00 90.25 259 GLU A O 1
ATOM 2058 N N . LYS A 1 260 ? 7.247 -5.558 -20.308 1.00 89.50 260 LYS A N 1
ATOM 2059 C CA . LYS A 1 260 ? 6.972 -4.143 -20.016 1.00 89.50 260 LYS A CA 1
ATOM 2060 C C . LYS A 1 260 ? 5.909 -3.987 -18.925 1.00 89.50 260 LYS A C 1
ATOM 2062 O O . LYS A 1 260 ? 6.084 -3.154 -18.035 1.00 89.50 260 LYS A O 1
ATOM 2067 N N . ALA A 1 261 ? 4.843 -4.785 -18.990 1.00 89.00 261 ALA A N 1
ATOM 2068 C CA . ALA A 1 261 ? 3.783 -4.795 -17.988 1.00 89.00 261 ALA A CA 1
ATOM 2069 C C . ALA A 1 261 ? 4.314 -5.317 -16.646 1.00 89.00 261 ALA A C 1
ATOM 2071 O O . ALA A 1 261 ? 4.097 -4.673 -15.626 1.00 89.00 261 ALA A O 1
ATOM 2072 N N . PHE A 1 262 ? 5.139 -6.368 -16.657 1.00 90.62 262 PHE A N 1
ATOM 2073 C CA . PHE A 1 262 ? 5.790 -6.895 -15.456 1.00 90.62 262 PHE A CA 1
ATOM 2074 C C . PHE A 1 262 ? 6.703 -5.878 -14.778 1.00 90.62 262 PHE A C 1
ATOM 2076 O O . PHE A 1 262 ? 6.656 -5.702 -13.564 1.00 90.62 262 PHE A O 1
ATOM 2083 N N . ARG A 1 263 ? 7.506 -5.136 -15.545 1.00 90.06 263 ARG A N 1
ATOM 2084 C CA . ARG A 1 263 ? 8.358 -4.075 -14.987 1.00 90.06 263 ARG A CA 1
ATOM 2085 C C . ARG A 1 263 ? 7.542 -2.931 -14.383 1.00 90.06 263 ARG A C 1
ATOM 2087 O O . ARG A 1 263 ? 7.967 -2.371 -13.374 1.00 90.06 263 ARG A O 1
ATOM 2094 N N . ALA A 1 264 ? 6.412 -2.564 -14.990 1.00 88.12 264 ALA A N 1
ATOM 2095 C CA . ALA A 1 264 ? 5.506 -1.560 -14.432 1.00 88.12 264 ALA A CA 1
ATOM 2096 C C . ALA A 1 264 ? 4.846 -2.071 -13.143 1.00 88.12 264 ALA A C 1
ATOM 2098 O O . ALA A 1 264 ? 4.920 -1.403 -12.115 1.00 88.12 264 ALA A O 1
ATOM 2099 N N . PHE A 1 265 ? 4.313 -3.294 -13.177 1.00 89.00 265 PHE A N 1
ATOM 2100 C CA . PHE A 1 265 ? 3.739 -3.986 -12.028 1.00 89.00 265 PHE A CA 1
ATOM 2101 C C . PHE A 1 265 ? 4.726 -4.062 -10.859 1.00 89.00 265 PHE A C 1
ATOM 2103 O O . PHE A 1 265 ? 4.390 -3.662 -9.747 1.00 89.00 265 PHE A O 1
ATOM 2110 N N . TRP A 1 266 ? 5.962 -4.496 -11.117 1.00 90.25 266 TRP A N 1
ATOM 2111 C CA . TRP A 1 266 ? 7.027 -4.590 -10.120 1.00 90.25 266 TRP A CA 1
ATOM 2112 C C . TRP A 1 266 ? 7.304 -3.248 -9.443 1.00 90.25 266 TRP A C 1
ATOM 2114 O O . TRP A 1 266 ? 7.334 -3.171 -8.219 1.00 90.25 266 TRP A O 1
ATOM 2124 N N . ARG A 1 267 ? 7.482 -2.177 -10.229 1.00 88.06 267 ARG A N 1
ATOM 2125 C CA . ARG A 1 267 ? 7.775 -0.837 -9.694 1.00 88.06 267 ARG A CA 1
ATOM 2126 C C . ARG A 1 267 ? 6.675 -0.325 -8.772 1.00 88.06 267 ARG A C 1
ATOM 2128 O O . ARG A 1 267 ? 6.992 0.313 -7.776 1.00 88.06 267 ARG A O 1
ATOM 2135 N N . SER A 1 268 ? 5.418 -0.607 -9.100 1.00 86.94 268 SER A N 1
ATOM 2136 C CA . SER A 1 268 ? 4.281 -0.145 -8.304 1.00 86.94 268 SER A CA 1
ATOM 2137 C C . SER A 1 268 ? 4.000 -1.031 -7.090 1.00 86.94 268 SER A C 1
ATOM 2139 O O . SER A 1 268 ? 3.537 -0.516 -6.082 1.00 86.94 268 SER A O 1
ATOM 2141 N N . ASN A 1 269 ? 4.269 -2.342 -7.158 1.00 91.25 269 ASN A N 1
ATOM 2142 C CA . ASN A 1 269 ? 3.768 -3.304 -6.166 1.00 91.25 269 ASN A CA 1
ATOM 2143 C C . ASN A 1 269 ? 4.837 -3.967 -5.293 1.00 91.25 269 ASN A C 1
ATOM 2145 O O . ASN A 1 269 ? 4.499 -4.515 -4.247 1.00 91.25 269 ASN A O 1
ATOM 2149 N N . ALA A 1 270 ? 6.123 -3.922 -5.656 1.00 92.31 270 ALA A N 1
ATOM 2150 C CA . ALA A 1 270 ? 7.160 -4.654 -4.917 1.00 92.31 270 ALA A CA 1
ATOM 2151 C C . ALA A 1 270 ? 7.238 -4.286 -3.422 1.00 92.31 270 ALA A C 1
ATOM 2153 O O . ALA A 1 270 ? 7.644 -5.110 -2.606 1.00 92.31 270 ALA A O 1
ATOM 2154 N N . ALA A 1 271 ? 6.825 -3.069 -3.057 1.00 91.62 271 ALA A N 1
ATOM 2155 C CA . ALA A 1 271 ? 6.762 -2.607 -1.673 1.00 91.62 271 ALA A CA 1
ATOM 2156 C C . ALA A 1 271 ? 5.717 -3.357 -0.823 1.00 91.62 271 ALA A C 1
ATOM 2158 O O . ALA A 1 271 ? 5.955 -3.583 0.364 1.00 91.62 271 ALA A O 1
ATOM 2159 N N . VAL A 1 272 ? 4.586 -3.744 -1.426 1.00 93.88 272 VAL A N 1
ATOM 2160 C CA . VAL A 1 272 ? 3.459 -4.403 -0.740 1.00 93.88 272 VAL A CA 1
ATOM 2161 C C . VAL A 1 272 ? 3.469 -5.921 -0.875 1.00 93.88 272 VAL A C 1
ATOM 2163 O O . VAL A 1 272 ? 2.825 -6.598 -0.086 1.00 93.88 272 VAL A O 1
ATOM 2166 N N . MET A 1 273 ? 4.258 -6.481 -1.798 1.00 95.31 273 MET A N 1
ATOM 2167 C CA . MET A 1 273 ? 4.373 -7.935 -1.992 1.00 95.31 273 MET A CA 1
ATOM 2168 C C . MET A 1 273 ? 4.590 -8.740 -0.697 1.00 95.31 273 MET A C 1
ATOM 2170 O O . MET A 1 273 ? 3.917 -9.758 -0.524 1.00 95.31 273 MET A O 1
ATOM 2174 N N . PRO A 1 274 ? 5.464 -8.316 0.242 1.00 96.38 274 PRO A N 1
ATOM 2175 C CA . PRO A 1 274 ? 5.628 -9.031 1.505 1.00 96.38 274 PRO A CA 1
ATOM 2176 C C . PRO A 1 274 ? 4.375 -9.026 2.381 1.00 96.38 274 PRO A C 1
ATOM 2178 O O . PRO A 1 274 ? 4.154 -9.987 3.103 1.00 96.38 274 PRO A O 1
ATOM 2181 N N . PHE A 1 275 ? 3.562 -7.976 2.318 1.00 96.06 275 PHE A N 1
ATOM 2182 C CA . PHE A 1 275 ? 2.334 -7.844 3.098 1.00 96.06 275 PHE A CA 1
ATOM 2183 C C . PHE A 1 275 ? 1.252 -8.773 2.544 1.00 96.06 275 PHE A C 1
ATOM 2185 O O . PHE A 1 275 ? 0.763 -9.633 3.273 1.00 96.06 275 PHE A O 1
ATOM 2192 N N . ASP A 1 276 ? 1.014 -8.718 1.231 1.00 95.06 276 ASP A N 1
ATOM 2193 C CA . ASP A 1 276 ? 0.070 -9.606 0.541 1.00 95.06 276 ASP A CA 1
ATOM 2194 C C . ASP A 1 276 ? 0.440 -11.090 0.720 1.00 95.06 276 ASP A C 1
ATOM 2196 O O . ASP A 1 276 ? -0.431 -11.941 0.894 1.00 95.06 276 ASP A O 1
ATOM 2200 N N . TYR A 1 277 ? 1.740 -11.415 0.731 1.00 95.94 277 TYR A N 1
ATOM 2201 C CA . TYR A 1 277 ? 2.241 -12.762 1.029 1.00 95.94 277 TYR A CA 1
ATOM 2202 C C . TYR A 1 277 ? 1.901 -13.228 2.443 1.00 95.94 277 TYR A C 1
ATOM 2204 O O . TYR A 1 277 ? 1.446 -14.359 2.631 1.00 95.94 277 TYR A O 1
ATOM 2212 N N . VAL A 1 278 ? 2.152 -12.382 3.446 1.00 97.06 278 VAL A N 1
ATOM 2213 C CA . VAL A 1 278 ? 1.866 -12.730 4.841 1.00 97.06 278 VAL A CA 1
ATOM 2214 C C . VAL A 1 278 ? 0.364 -12.865 5.055 1.00 97.06 278 VAL A C 1
ATOM 2216 O O . VAL A 1 278 ? -0.077 -13.820 5.691 1.00 97.06 278 VAL A O 1
ATOM 2219 N N . GLU A 1 279 ? -0.423 -11.970 4.469 1.00 94.81 279 GLU A N 1
ATOM 2220 C CA . GLU A 1 279 ? -1.876 -12.003 4.559 1.00 94.81 279 GLU A CA 1
ATOM 2221 C C . GLU A 1 279 ? -2.447 -13.267 3.904 1.00 94.81 279 GLU A C 1
ATOM 2223 O O . GLU A 1 279 ? -3.199 -14.001 4.532 1.00 94.81 279 GLU A O 1
ATOM 2228 N N . LEU A 1 280 ? -2.065 -13.569 2.657 1.00 93.06 280 LEU A N 1
ATOM 2229 C CA . LEU A 1 280 ? -2.634 -14.691 1.905 1.00 93.06 280 LEU A CA 1
ATOM 2230 C C . LEU A 1 280 ? -2.282 -16.059 2.506 1.00 93.06 280 LEU A C 1
ATOM 2232 O O . LEU A 1 280 ? -3.129 -16.950 2.529 1.00 93.06 280 LEU A O 1
ATOM 2236 N N . TYR A 1 281 ? -1.044 -16.249 2.971 1.00 94.38 281 TYR A N 1
ATOM 2237 C CA . TYR A 1 281 ? -0.566 -17.574 3.382 1.00 94.38 281 TYR A CA 1
ATOM 2238 C C . TYR A 1 281 ? -0.523 -17.808 4.892 1.00 94.38 281 TYR A C 1
ATOM 2240 O O . TYR A 1 281 ? -0.532 -18.965 5.310 1.00 94.38 281 TYR A O 1
ATOM 2248 N N . HIS A 1 282 ? -0.446 -16.752 5.707 1.00 95.44 282 HIS A N 1
ATOM 2249 C CA . HIS A 1 282 ? -0.221 -16.880 7.155 1.00 95.44 282 HIS A CA 1
ATOM 2250 C C . HIS A 1 282 ? -1.345 -16.278 7.995 1.00 95.44 282 HIS A C 1
ATOM 2252 O O . HIS A 1 282 ? -1.588 -16.768 9.094 1.00 95.44 282 HIS A O 1
ATOM 2258 N N . PHE A 1 283 ? -2.050 -15.268 7.477 1.00 94.94 283 PHE A N 1
ATOM 2259 C CA . PHE A 1 283 ? -3.169 -14.604 8.154 1.00 94.94 283 PHE A CA 1
ATOM 2260 C C . PHE A 1 283 ? -4.401 -14.464 7.238 1.00 94.94 283 PHE A C 1
ATOM 2262 O O . PHE A 1 283 ? -4.911 -13.355 7.061 1.00 94.94 283 PHE A O 1
ATOM 2269 N N . PRO A 1 284 ? -4.921 -15.566 6.656 1.00 89.88 284 PRO A N 1
ATOM 2270 C CA . PRO A 1 284 ? -6.011 -15.498 5.677 1.00 89.88 284 PRO A CA 1
ATOM 2271 C C . PRO A 1 284 ? -7.319 -14.947 6.263 1.00 89.88 284 PRO A C 1
ATOM 2273 O O . PRO A 1 284 ? -8.195 -14.511 5.527 1.00 89.88 284 PRO A O 1
ATOM 2276 N N . THR A 1 285 ? -7.455 -14.958 7.588 1.00 88.69 285 THR A N 1
ATOM 2277 C CA . THR A 1 285 ? -8.617 -14.461 8.325 1.00 88.69 285 THR A CA 1
ATOM 2278 C C . THR A 1 285 ? -8.634 -12.943 8.488 1.00 88.69 285 THR A C 1
ATOM 2280 O O . THR A 1 285 ? -9.673 -12.420 8.871 1.00 88.69 285 THR A O 1
ATOM 2283 N N . LEU A 1 286 ? -7.515 -12.227 8.308 1.00 87.88 286 LEU A N 1
ATOM 2284 C CA . LEU A 1 286 ? -7.456 -10.769 8.511 1.00 87.88 286 LEU A CA 1
ATOM 2285 C C . LEU A 1 286 ? -8.047 -9.957 7.350 1.00 87.88 286 LEU A C 1
ATOM 2287 O O . LEU A 1 286 ? -8.187 -8.762 7.527 1.00 87.88 286 LEU A O 1
ATOM 2291 N N . ASP A 1 287 ? -8.353 -10.573 6.206 1.00 82.94 287 ASP A N 1
ATOM 2292 C CA . ASP A 1 287 ? -8.866 -9.946 4.973 1.00 82.94 287 ASP A CA 1
ATOM 2293 C C . ASP A 1 287 ? -8.808 -8.403 4.911 1.00 82.94 287 ASP A C 1
ATOM 2295 O O . ASP A 1 287 ? -9.760 -7.684 5.214 1.00 82.94 287 ASP A O 1
ATOM 2299 N N . LEU A 1 288 ? -7.644 -7.888 4.519 1.00 86.25 288 LEU A N 1
ATOM 2300 C CA . LEU A 1 288 ? -7.355 -6.462 4.396 1.00 86.25 288 LEU A CA 1
ATOM 2301 C C . LEU A 1 288 ? -7.771 -5.908 3.024 1.00 86.25 288 LEU A C 1
ATOM 2303 O O . LEU A 1 288 ? -7.522 -4.735 2.734 1.00 86.25 288 LEU A O 1
ATOM 2307 N N . GLY A 1 289 ? -8.426 -6.723 2.189 1.00 78.19 289 GLY A N 1
ATOM 2308 C CA . GLY A 1 289 ? -8.997 -6.359 0.891 1.00 78.19 289 GLY A CA 1
ATOM 2309 C C . GLY A 1 289 ? -10.262 -5.503 0.986 1.00 78.19 289 GLY A C 1
ATOM 2310 O O . GLY A 1 289 ? -11.178 -5.683 0.194 1.00 78.19 289 GLY A O 1
ATOM 2311 N N . LEU A 1 290 ? -10.321 -4.589 1.954 1.00 78.38 290 LEU A N 1
ATOM 2312 C CA . LEU A 1 290 ? -11.520 -3.838 2.303 1.00 78.38 290 LEU A CA 1
ATOM 2313 C C . LEU A 1 290 ? -11.974 -2.927 1.155 1.00 78.38 290 LEU A C 1
ATOM 2315 O O . LEU A 1 290 ? -11.164 -2.198 0.564 1.00 78.38 290 LEU A O 1
ATOM 2319 N N . ASP A 1 291 ? -13.279 -2.928 0.887 1.00 81.50 291 ASP A N 1
ATOM 2320 C CA . ASP A 1 291 ? -13.909 -2.085 -0.123 1.00 81.50 291 ASP A CA 1
ATOM 2321 C C . ASP A 1 291 ? -15.001 -1.192 0.489 1.00 81.50 291 ASP A C 1
ATOM 2323 O O . ASP A 1 291 ? -15.974 -1.715 1.028 1.00 81.50 291 ASP A O 1
ATOM 2327 N N . PRO A 1 292 ? -14.883 0.149 0.412 1.00 78.62 292 PRO A N 1
ATOM 2328 C CA . PRO A 1 292 ? -15.884 1.056 0.974 1.00 78.62 292 PRO A CA 1
ATOM 2329 C C . PRO A 1 292 ? -17.266 0.971 0.303 1.00 78.62 292 PRO A C 1
ATOM 2331 O O . PRO A 1 292 ? -18.226 1.526 0.842 1.00 78.62 292 PRO A O 1
ATOM 2334 N N . GLU A 1 293 ? -17.387 0.322 -0.859 1.00 80.69 293 GLU A N 1
ATOM 2335 C CA . GLU A 1 293 ? -18.665 0.083 -1.538 1.00 80.69 293 GLU A CA 1
ATOM 2336 C C . GLU A 1 293 ? -19.383 -1.182 -1.037 1.00 80.69 293 GLU A C 1
ATOM 2338 O O . GLU A 1 293 ? -20.579 -1.349 -1.294 1.00 80.69 293 GLU A O 1
ATOM 2343 N N . GLU A 1 294 ? -18.697 -2.064 -0.303 1.00 84.06 294 GLU A N 1
ATOM 2344 C CA . GLU A 1 294 ? -19.311 -3.274 0.243 1.00 84.06 294 GLU A CA 1
ATOM 2345 C C . GLU A 1 294 ? -20.321 -2.937 1.357 1.00 84.06 294 GLU A C 1
ATOM 2347 O O . GLU A 1 294 ? -20.017 -2.116 2.227 1.00 84.06 294 GLU A O 1
ATOM 2352 N N . PRO A 1 295 ? -21.515 -3.567 1.384 1.00 87.38 295 PRO A N 1
ATOM 2353 C CA . PRO A 1 295 ? -22.547 -3.271 2.384 1.00 87.38 295 PRO A CA 1
ATOM 2354 C C . PRO A 1 295 ? -22.135 -3.536 3.839 1.00 87.38 295 PRO A C 1
ATOM 2356 O O . PRO A 1 295 ? -22.714 -2.950 4.749 1.00 87.38 295 PRO A O 1
ATOM 2359 N N . ASP A 1 296 ? -21.176 -4.438 4.051 1.00 89.88 296 ASP A N 1
ATOM 2360 C CA . ASP A 1 296 ? -20.650 -4.861 5.352 1.00 89.88 296 ASP A CA 1
ATOM 2361 C C . ASP A 1 296 ? -19.293 -4.211 5.682 1.00 89.88 296 ASP A C 1
ATOM 2363 O O . ASP A 1 296 ? -18.615 -4.620 6.626 1.00 89.88 296 ASP A O 1
ATOM 2367 N N . PHE A 1 297 ? -18.878 -3.182 4.931 1.00 90.50 297 PHE A N 1
ATOM 2368 C CA . PHE A 1 297 ? -17.577 -2.536 5.110 1.00 90.50 297 PHE A CA 1
ATOM 2369 C C . PHE A 1 297 ? -17.375 -2.028 6.540 1.00 90.50 297 PHE A C 1
ATOM 2371 O O . PHE A 1 297 ? -16.324 -2.274 7.132 1.00 90.50 297 PHE A O 1
ATOM 2378 N N . TYR A 1 298 ? -18.368 -1.359 7.140 1.00 94.25 298 TYR A N 1
ATOM 2379 C CA . TYR A 1 298 ? -18.215 -0.864 8.514 1.00 94.25 298 TYR A CA 1
ATOM 2380 C C . TYR A 1 298 ? -18.047 -1.997 9.544 1.00 94.25 298 TYR A C 1
ATOM 2382 O O . TYR A 1 298 ? -17.281 -1.831 10.495 1.00 94.25 298 TYR A O 1
ATOM 2390 N N . GLU A 1 299 ? -18.717 -3.138 9.340 1.00 95.06 299 GLU A N 1
ATOM 2391 C CA . GLU A 1 299 ? -18.632 -4.317 10.214 1.00 95.06 299 GLU A CA 1
ATOM 2392 C C . GLU A 1 299 ? -17.240 -4.937 10.120 1.00 95.06 299 GLU A C 1
ATOM 2394 O O . GLU A 1 299 ? -16.590 -5.143 11.141 1.00 95.06 299 GLU A O 1
ATOM 2399 N N . LYS A 1 300 ? -16.718 -5.104 8.897 1.00 92.81 300 LYS A N 1
ATOM 2400 C CA . LYS A 1 300 ? -15.346 -5.577 8.652 1.00 92.81 300 LYS A CA 1
ATOM 2401 C C . LYS A 1 300 ? -14.294 -4.695 9.330 1.00 92.81 300 LYS A C 1
ATOM 2403 O O . LYS A 1 300 ? -13.329 -5.203 9.901 1.00 92.81 300 LYS A O 1
ATOM 2408 N N . ILE A 1 301 ? -14.471 -3.371 9.299 1.00 94.00 301 ILE A N 1
ATOM 2409 C CA . ILE A 1 301 ? -13.576 -2.438 9.998 1.00 94.00 301 ILE A CA 1
ATOM 2410 C C . ILE A 1 301 ? -13.678 -2.597 11.516 1.00 94.00 301 ILE A C 1
ATOM 2412 O O . ILE A 1 301 ? -12.647 -2.678 12.184 1.00 94.00 301 ILE A O 1
ATOM 2416 N N . ASP A 1 302 ? -14.890 -2.634 12.072 1.00 94.56 302 ASP A N 1
ATOM 2417 C CA . ASP A 1 302 ? -15.081 -2.786 13.517 1.00 94.56 302 ASP A CA 1
ATOM 2418 C C . ASP A 1 302 ? -14.529 -4.140 14.017 1.00 94.56 302 ASP A C 1
ATOM 2420 O O . ASP A 1 302 ? -13.904 -4.183 15.080 1.00 94.56 302 ASP A O 1
ATOM 2424 N N . ASP A 1 303 ? -14.643 -5.209 13.227 1.00 94.56 303 ASP A N 1
ATOM 2425 C CA . ASP A 1 303 ? -14.043 -6.520 13.504 1.00 94.56 303 ASP A CA 1
ATOM 2426 C C . ASP A 1 303 ? -12.508 -6.472 13.492 1.00 94.56 303 ASP A C 1
ATOM 2428 O O . ASP A 1 303 ? -11.846 -6.999 14.393 1.00 94.56 303 ASP A O 1
ATOM 2432 N N . LEU A 1 304 ? -11.909 -5.789 12.514 1.00 93.62 304 LEU A N 1
ATOM 2433 C CA . LEU A 1 304 ? -10.459 -5.581 12.464 1.00 93.62 304 LEU A CA 1
ATOM 2434 C C . LEU A 1 304 ? -9.940 -4.788 13.664 1.00 93.62 304 LEU A C 1
ATOM 2436 O O . LEU A 1 304 ? -8.900 -5.127 14.234 1.00 93.62 304 LEU A O 1
ATOM 2440 N N . LEU A 1 305 ? -10.681 -3.765 14.094 1.00 93.12 305 LEU A N 1
ATOM 2441 C CA . LEU A 1 305 ? -10.353 -2.978 15.284 1.00 93.12 305 LEU A CA 1
ATOM 2442 C C . LEU A 1 305 ? -10.465 -3.790 16.584 1.00 93.12 305 LEU A C 1
ATOM 2444 O O . LEU A 1 305 ? -9.810 -3.456 17.570 1.00 93.12 305 LEU A O 1
ATOM 2448 N N . GLN A 1 306 ? -11.236 -4.877 16.605 1.00 93.56 306 GLN A N 1
ATOM 2449 C CA . GLN A 1 306 ? -11.256 -5.815 17.733 1.00 93.56 306 GLN A CA 1
ATOM 2450 C C . GLN A 1 306 ? -10.076 -6.799 17.696 1.00 93.56 306 GLN A C 1
ATOM 2452 O O . GLN A 1 306 ? -9.665 -7.323 18.732 1.00 93.56 306 GLN A O 1
ATOM 2457 N N . ARG A 1 307 ? -9.471 -7.005 16.521 1.00 93.94 307 ARG A N 1
ATOM 2458 C CA . ARG A 1 307 ? -8.364 -7.945 16.270 1.00 93.94 307 ARG A CA 1
ATOM 2459 C C . ARG A 1 307 ? -6.994 -7.263 16.205 1.00 93.94 307 ARG A C 1
ATOM 2461 O O . ARG A 1 307 ? -6.046 -7.800 15.637 1.00 93.94 307 ARG A O 1
ATOM 2468 N N . LEU A 1 308 ? -6.841 -6.106 16.851 1.00 92.56 308 LEU A N 1
ATOM 2469 C CA . LEU A 1 308 ? -5.577 -5.356 16.894 1.00 92.56 308 LEU A CA 1
ATOM 2470 C C . LEU A 1 308 ? -4.352 -6.174 17.355 1.00 92.56 308 LEU A C 1
ATOM 2472 O O . LEU A 1 308 ? -3.281 -5.981 16.776 1.00 92.56 308 LEU A O 1
ATOM 2476 N N . PRO A 1 309 ? -4.449 -7.099 18.336 1.00 92.12 309 PRO A N 1
ATOM 2477 C CA . PRO A 1 309 ? -3.323 -7.973 18.669 1.00 92.12 309 PRO A CA 1
ATOM 2478 C C . PRO A 1 309 ? -2.872 -8.847 17.490 1.00 92.12 309 PRO A C 1
ATOM 2480 O O . PRO A 1 309 ? -1.675 -8.992 17.255 1.00 92.12 309 PRO A O 1
ATOM 2483 N N . GLU A 1 310 ? -3.816 -9.373 16.707 1.00 94.75 310 GLU A N 1
ATOM 2484 C CA . GLU A 1 310 ? -3.526 -10.185 15.523 1.00 94.75 310 GLU A CA 1
ATOM 2485 C C . GLU A 1 310 ? -2.903 -9.342 14.402 1.00 94.75 310 GLU A C 1
ATOM 2487 O O . GLU A 1 310 ? -1.953 -9.783 13.761 1.00 94.75 310 GLU A O 1
ATOM 2492 N N . ILE A 1 311 ? -3.350 -8.092 14.224 1.00 95.25 311 ILE A N 1
ATOM 2493 C CA . ILE A 1 311 ? -2.720 -7.135 13.298 1.00 95.25 311 ILE A CA 1
ATOM 2494 C C . ILE A 1 311 ? -1.255 -6.878 13.690 1.00 95.25 311 ILE A C 1
ATOM 2496 O O . ILE A 1 311 ? -0.379 -6.830 12.825 1.00 95.25 311 ILE A O 1
ATOM 2500 N N . ALA A 1 312 ? -0.949 -6.754 14.985 1.00 94.31 312 ALA A N 1
ATOM 2501 C CA . ALA A 1 312 ? 0.429 -6.591 15.444 1.00 94.31 312 ALA A CA 1
ATOM 2502 C C . ALA A 1 312 ? 1.290 -7.840 15.154 1.00 94.31 312 ALA A C 1
ATOM 2504 O O . ALA A 1 312 ? 2.443 -7.709 14.730 1.00 94.31 312 ALA A O 1
ATOM 2505 N N . GLU A 1 313 ? 0.735 -9.047 15.316 1.00 95.56 313 GLU A N 1
ATOM 2506 C CA . GLU A 1 313 ? 1.402 -10.299 14.928 1.00 95.56 313 GLU A CA 1
ATOM 2507 C C . GLU A 1 313 ? 1.635 -10.392 13.415 1.00 95.56 313 GLU A C 1
ATOM 2509 O O . GLU A 1 313 ? 2.724 -10.778 12.975 1.00 95.56 313 GLU A O 1
ATOM 2514 N N . TYR A 1 314 ? 0.645 -9.985 12.623 1.00 97.19 314 TYR A N 1
ATOM 2515 C CA . TYR A 1 314 ? 0.739 -9.875 11.174 1.00 97.19 314 TYR A CA 1
ATOM 2516 C C . TYR A 1 314 ? 1.869 -8.923 10.758 1.00 97.19 314 TYR A C 1
ATOM 2518 O O . TYR A 1 314 ? 2.721 -9.292 9.946 1.00 97.19 314 TYR A O 1
ATOM 2526 N N . LEU A 1 315 ? 1.966 -7.736 11.368 1.00 97.38 315 LEU A N 1
ATOM 2527 C CA . LEU A 1 315 ? 3.042 -6.778 11.092 1.00 97.38 315 LEU A CA 1
ATOM 2528 C C . LEU A 1 315 ? 4.426 -7.319 11.486 1.00 97.38 315 LEU A C 1
ATOM 2530 O O . LEU A 1 315 ? 5.407 -7.067 10.781 1.00 97.38 315 LEU A O 1
ATOM 2534 N N . ALA A 1 316 ? 4.528 -8.093 12.572 1.00 97.06 316 ALA A N 1
ATOM 2535 C CA . ALA A 1 316 ? 5.767 -8.778 12.945 1.00 97.06 316 ALA A CA 1
ATOM 2536 C C . ALA A 1 316 ? 6.191 -9.814 11.886 1.00 97.06 316 ALA A C 1
ATOM 2538 O O . ALA A 1 316 ? 7.379 -9.905 11.553 1.00 97.06 316 ALA A O 1
ATOM 2539 N N . GLY A 1 317 ? 5.230 -10.556 11.326 1.00 97.56 317 GLY A N 1
ATOM 2540 C CA . GLY A 1 317 ? 5.443 -11.456 10.191 1.00 97.56 317 GLY A CA 1
ATOM 2541 C C . GLY A 1 317 ? 5.859 -10.709 8.921 1.00 97.56 317 GLY A C 1
ATOM 2542 O O . GLY A 1 317 ? 6.821 -11.097 8.257 1.00 97.56 317 GLY A O 1
ATOM 2543 N N . CYS A 1 318 ? 5.216 -9.576 8.625 1.00 97.50 318 CYS A N 1
ATOM 2544 C CA . CYS A 1 318 ? 5.570 -8.712 7.495 1.00 97.50 318 CYS A CA 1
ATOM 2545 C C . CYS A 1 318 ? 7.000 -8.182 7.616 1.00 97.50 318 CYS A C 1
ATOM 2547 O O . CYS A 1 318 ? 7.751 -8.213 6.644 1.00 97.50 318 CYS A O 1
ATOM 2549 N N . LYS A 1 319 ? 7.428 -7.760 8.814 1.00 97.12 319 LYS A N 1
ATOM 2550 C CA . LYS A 1 319 ? 8.805 -7.303 9.062 1.00 97.12 319 LYS A CA 1
ATOM 2551 C C . LYS A 1 319 ? 9.833 -8.387 8.730 1.00 97.12 319 LYS A C 1
ATOM 2553 O O . LYS A 1 319 ? 10.883 -8.089 8.157 1.00 97.12 319 LYS A O 1
ATOM 2558 N N . TRP A 1 320 ? 9.537 -9.641 9.072 1.00 96.19 320 TRP A N 1
ATOM 2559 C CA . TRP A 1 320 ? 10.364 -10.779 8.680 1.00 96.19 320 TRP A CA 1
ATOM 2560 C C . TRP A 1 320 ? 10.332 -11.002 7.162 1.00 96.19 320 TRP A C 1
ATOM 2562 O O . TRP A 1 320 ? 11.393 -11.071 6.545 1.00 96.19 320 TRP A O 1
ATOM 2572 N N . ALA A 1 321 ? 9.150 -11.024 6.541 1.00 96.56 321 ALA A N 1
ATOM 2573 C CA . ALA A 1 321 ? 8.998 -11.266 5.105 1.00 96.56 321 ALA A CA 1
ATOM 2574 C C . ALA A 1 321 ? 9.703 -10.195 4.257 1.00 96.56 321 ALA A C 1
ATOM 2576 O O . ALA A 1 321 ? 10.404 -10.530 3.306 1.00 96.56 321 ALA A O 1
ATOM 2577 N N . VAL A 1 322 ? 9.609 -8.917 4.643 1.00 95.44 322 VAL A N 1
ATOM 2578 C CA . VAL A 1 322 ? 10.338 -7.805 4.010 1.00 95.44 322 VAL A CA 1
ATOM 2579 C C . VAL A 1 322 ? 11.846 -8.044 4.070 1.00 95.44 322 VAL A C 1
ATOM 2581 O O . VAL A 1 322 ? 12.544 -7.823 3.080 1.00 95.44 322 VAL A O 1
ATOM 2584 N N . ARG A 1 323 ? 12.368 -8.514 5.209 1.00 93.75 323 ARG A N 1
ATOM 2585 C CA . ARG A 1 323 ? 13.796 -8.824 5.359 1.00 93.75 323 ARG A CA 1
ATOM 2586 C C . ARG A 1 323 ? 14.220 -9.965 4.436 1.00 93.75 323 ARG A C 1
ATOM 2588 O O . ARG A 1 323 ? 15.210 -9.810 3.725 1.00 93.75 323 ARG A O 1
ATOM 2595 N N . GLU A 1 324 ? 13.486 -11.078 4.434 1.00 93.81 324 GLU A N 1
ATOM 2596 C CA . GLU A 1 324 ? 13.797 -12.240 3.590 1.00 93.81 324 GLU A CA 1
ATOM 2597 C C . GLU A 1 324 ? 13.732 -11.865 2.104 1.00 93.81 324 GLU A C 1
ATOM 2599 O O . GLU A 1 324 ? 14.713 -12.056 1.384 1.00 93.81 324 GLU A O 1
ATOM 2604 N N . PHE A 1 325 ? 12.637 -11.229 1.675 1.00 93.19 325 PHE A N 1
ATOM 2605 C CA . PHE A 1 325 ? 12.422 -10.761 0.306 1.00 93.19 325 PHE A CA 1
ATOM 2606 C C . PHE A 1 325 ? 13.563 -9.860 -0.171 1.00 93.19 325 PHE A C 1
ATOM 2608 O O . PHE A 1 325 ? 14.180 -10.121 -1.204 1.00 93.19 325 PHE A O 1
ATOM 2615 N N . ARG A 1 326 ? 13.910 -8.830 0.614 1.00 91.38 326 ARG A N 1
ATOM 2616 C CA . ARG A 1 326 ? 15.003 -7.907 0.273 1.00 91.38 326 ARG A CA 1
ATOM 2617 C C . ARG A 1 326 ? 16.357 -8.605 0.238 1.00 91.38 326 ARG A C 1
ATOM 2619 O O . ARG A 1 326 ? 17.177 -8.263 -0.606 1.00 91.38 326 ARG A O 1
ATOM 2626 N N . SER A 1 327 ? 16.597 -9.571 1.126 1.00 90.69 327 SER A N 1
ATOM 2627 C CA . SER A 1 327 ? 17.866 -10.303 1.165 1.00 90.69 327 SER A CA 1
ATOM 2628 C C . SER A 1 327 ? 18.103 -11.147 -0.088 1.00 90.69 327 SER A C 1
ATOM 2630 O O . SER A 1 327 ? 19.259 -11.363 -0.448 1.00 90.69 327 SER A O 1
ATOM 2632 N N . SER A 1 328 ? 17.030 -11.603 -0.740 1.00 89.81 328 SER A N 1
ATOM 2633 C CA . SER A 1 328 ? 17.050 -12.443 -1.943 1.00 89.81 328 SER A CA 1
ATOM 2634 C C . SER A 1 328 ? 17.130 -11.639 -3.246 1.00 89.81 328 SER A C 1
ATOM 2636 O O . SER A 1 328 ? 17.347 -12.218 -4.311 1.00 89.81 328 SER A O 1
ATOM 2638 N N . LEU A 1 329 ? 16.962 -10.316 -3.184 1.00 87.88 329 LEU A N 1
ATOM 2639 C CA . LEU A 1 329 ? 17.057 -9.432 -4.340 1.00 87.88 329 LEU A CA 1
ATOM 2640 C C . LEU A 1 329 ? 18.483 -8.915 -4.543 1.00 87.88 329 LEU A C 1
ATOM 2642 O O . LEU A 1 329 ? 19.210 -8.633 -3.592 1.00 87.88 329 LEU A O 1
ATOM 2646 N N . ASP A 1 330 ? 18.854 -8.723 -5.809 1.00 85.81 330 ASP A N 1
ATOM 2647 C CA . ASP A 1 330 ? 20.077 -8.005 -6.166 1.00 85.81 330 ASP A CA 1
ATOM 2648 C C . ASP A 1 330 ? 20.016 -6.556 -5.631 1.00 85.81 330 ASP A C 1
ATOM 2650 O O . ASP A 1 330 ? 18.975 -5.901 -5.763 1.00 85.81 330 ASP A O 1
ATOM 2654 N N . PRO A 1 331 ? 21.107 -5.998 -5.074 1.00 83.06 331 PRO A N 1
ATOM 2655 C CA . PRO A 1 331 ? 21.124 -4.625 -4.570 1.00 83.06 331 PRO A CA 1
ATOM 2656 C C . PRO A 1 331 ? 20.636 -3.566 -5.572 1.00 83.06 331 PRO A C 1
ATOM 2658 O O . PRO A 1 331 ? 20.030 -2.572 -5.172 1.00 83.06 331 PRO A O 1
ATOM 2661 N N . ARG A 1 332 ? 20.842 -3.770 -6.881 1.00 81.38 332 ARG A N 1
ATOM 2662 C CA . ARG A 1 332 ? 20.365 -2.863 -7.939 1.00 81.38 332 ARG A CA 1
ATOM 2663 C C . ARG A 1 332 ? 18.850 -2.883 -8.095 1.00 81.38 332 ARG A C 1
ATOM 2665 O O . ARG A 1 332 ? 18.285 -1.883 -8.516 1.00 81.38 332 ARG A O 1
ATOM 2672 N N . ALA A 1 333 ? 18.189 -3.992 -7.770 1.00 78.94 333 ALA A N 1
ATOM 2673 C CA . ALA A 1 333 ? 16.732 -4.048 -7.735 1.00 78.94 333 ALA A CA 1
ATOM 2674 C C . ALA A 1 333 ? 16.173 -3.206 -6.579 1.00 78.94 333 ALA A C 1
ATOM 2676 O O . ALA A 1 333 ? 15.159 -2.525 -6.744 1.00 78.94 333 ALA A O 1
ATOM 2677 N N . LEU A 1 334 ? 16.865 -3.203 -5.434 1.00 78.81 334 LEU A N 1
ATOM 2678 C CA . LEU A 1 334 ? 16.428 -2.516 -4.217 1.00 78.81 334 LEU A CA 1
ATOM 2679 C C . LEU A 1 334 ? 16.421 -0.989 -4.341 1.00 78.81 334 LEU A C 1
ATOM 2681 O O . LEU A 1 334 ? 15.631 -0.342 -3.662 1.00 78.81 334 LEU A O 1
ATOM 2685 N N . THR A 1 335 ? 17.245 -0.401 -5.213 1.00 72.88 335 THR A N 1
ATOM 2686 C CA . THR A 1 335 ? 17.262 1.062 -5.426 1.00 72.88 335 THR A CA 1
ATOM 2687 C C . THR A 1 335 ? 15.948 1.594 -5.997 1.00 72.88 335 THR A C 1
ATOM 2689 O O . THR A 1 335 ? 15.643 2.772 -5.842 1.00 72.88 335 THR A O 1
ATOM 2692 N N . SER A 1 336 ? 15.167 0.725 -6.643 1.00 70.31 336 SER A N 1
ATOM 2693 C CA . SER A 1 336 ? 13.875 1.061 -7.244 1.00 70.31 336 SER A CA 1
ATOM 2694 C C . SER A 1 336 ? 12.670 0.729 -6.361 1.00 70.31 336 SER A C 1
ATOM 2696 O O . SER A 1 336 ? 11.543 0.990 -6.769 1.00 70.31 336 SER A O 1
ATOM 2698 N N . ILE A 1 337 ? 12.896 0.154 -5.174 1.00 79.06 337 ILE A N 1
ATOM 2699 C CA . ILE A 1 337 ? 11.840 -0.338 -4.286 1.00 79.06 337 ILE A CA 1
ATOM 2700 C C . ILE A 1 337 ? 11.943 0.393 -2.952 1.00 79.06 337 ILE A C 1
ATOM 2702 O O . ILE A 1 337 ? 12.832 0.127 -2.137 1.00 79.06 337 ILE A O 1
ATOM 2706 N N . TRP A 1 338 ? 10.994 1.292 -2.712 1.00 82.81 338 TRP A N 1
ATOM 2707 C CA . TRP A 1 338 ? 10.755 1.796 -1.368 1.00 82.81 338 TRP A CA 1
ATOM 2708 C C . TRP A 1 338 ? 10.074 0.704 -0.527 1.00 82.81 338 TRP A C 1
ATOM 2710 O O . TRP A 1 338 ? 9.226 -0.034 -1.020 1.00 82.81 338 TRP A O 1
ATOM 2720 N N . SER A 1 339 ? 10.471 0.562 0.735 1.00 79.94 339 SER A N 1
ATOM 2721 C CA . SER A 1 339 ? 9.801 -0.307 1.708 1.00 79.94 339 SER A CA 1
ATOM 2722 C C . SER A 1 339 ? 9.591 0.506 2.978 1.00 79.94 339 SER A C 1
ATOM 2724 O O . SER A 1 339 ? 10.544 1.176 3.389 1.00 79.94 339 SER A O 1
ATOM 2726 N N . PRO A 1 340 ? 8.405 0.458 3.603 1.00 85.56 340 PRO A N 1
ATOM 2727 C CA . PRO A 1 340 ? 8.164 1.235 4.807 1.00 85.56 340 PRO A CA 1
ATOM 2728 C C . PRO A 1 340 ? 9.066 0.775 5.954 1.00 85.56 340 PRO A C 1
ATOM 2730 O O . PRO A 1 340 ? 9.334 -0.421 6.126 1.00 85.56 340 PRO A O 1
ATOM 2733 N N . GLY A 1 341 ? 9.526 1.732 6.757 1.00 87.69 341 GLY A N 1
ATOM 2734 C CA . GLY A 1 341 ? 10.157 1.451 8.035 1.00 87.69 341 GLY A CA 1
ATOM 2735 C C . GLY A 1 341 ? 9.187 0.790 9.018 1.00 87.69 341 GLY A C 1
ATOM 2736 O O . GLY A 1 341 ? 8.019 1.157 9.117 1.00 87.69 341 GLY A O 1
ATOM 2737 N N . PHE A 1 342 ? 9.694 -0.171 9.791 1.00 93.31 342 PHE A N 1
ATOM 2738 C CA . PHE A 1 342 ? 8.981 -0.736 10.938 1.00 93.31 342 PHE A CA 1
ATOM 27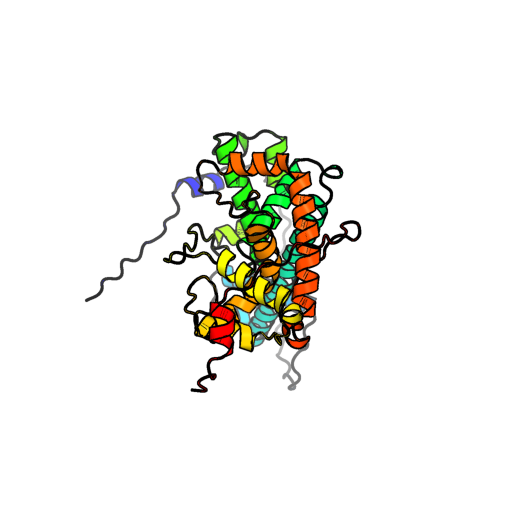39 C C . PHE A 1 342 ? 9.513 -0.121 12.233 1.00 93.31 342 PHE A C 1
ATOM 2741 O O . PHE A 1 342 ? 10.721 0.123 12.336 1.00 93.31 342 PHE A O 1
ATOM 2748 N N . PRO A 1 343 ? 8.673 0.054 13.267 1.00 91.50 343 PRO A N 1
ATOM 2749 C CA . PRO A 1 343 ? 9.149 0.553 14.547 1.00 91.50 343 PRO A CA 1
ATOM 2750 C C . PRO A 1 343 ? 10.175 -0.404 15.179 1.00 91.50 343 PRO A C 1
ATOM 2752 O O . PRO A 1 343 ? 10.136 -1.627 14.993 1.00 91.50 343 PRO A O 1
ATOM 2755 N N . LEU A 1 344 ? 11.104 0.161 15.956 1.00 89.94 344 LEU A N 1
ATOM 2756 C CA . LEU A 1 344 ? 12.208 -0.589 16.571 1.00 89.94 344 LEU A CA 1
ATOM 2757 C C . LEU A 1 344 ? 11.728 -1.665 17.552 1.00 89.94 344 LEU A C 1
ATOM 2759 O O . LEU A 1 344 ? 12.320 -2.736 17.616 1.00 89.94 344 LEU A O 1
ATOM 2763 N N . HIS A 1 345 ? 10.647 -1.391 18.284 1.00 89.06 345 HIS A N 1
ATOM 2764 C CA . HIS A 1 345 ? 10.105 -2.302 19.294 1.00 89.06 345 HIS A CA 1
ATOM 2765 C C . HIS A 1 345 ? 9.381 -3.520 18.699 1.00 89.06 345 HIS A C 1
ATOM 2767 O O . HIS A 1 345 ? 9.193 -4.508 19.402 1.00 89.06 345 HIS A O 1
ATOM 2773 N N . LEU A 1 346 ? 8.973 -3.469 17.426 1.00 93.44 346 LEU A N 1
ATOM 2774 C CA . LEU A 1 346 ? 8.328 -4.597 16.763 1.00 93.44 346 LEU A CA 1
ATOM 2775 C C . LEU A 1 346 ? 9.395 -5.618 16.366 1.00 93.44 346 LEU A C 1
ATOM 2777 O O . LEU A 1 346 ? 10.162 -5.390 15.429 1.00 93.44 346 LEU A O 1
ATOM 2781 N N . LEU A 1 347 ? 9.477 -6.737 17.075 1.00 93.88 347 LEU A N 1
ATOM 2782 C CA . LEU A 1 347 ? 10.416 -7.803 16.733 1.00 93.88 347 LEU A CA 1
ATOM 2783 C C . LEU A 1 347 ? 9.888 -8.607 15.532 1.00 93.88 347 LEU A C 1
ATOM 2785 O O . LEU A 1 347 ? 8.694 -8.890 15.479 1.00 93.88 347 LEU A O 1
ATOM 2789 N N . PRO A 1 348 ? 10.740 -8.967 14.553 1.00 95.12 348 PRO A N 1
ATOM 2790 C CA . PRO A 1 348 ? 10.312 -9.801 13.436 1.00 95.12 348 PRO A CA 1
ATOM 2791 C C . PRO A 1 348 ? 9.943 -11.206 13.928 1.00 95.12 348 PRO A C 1
ATOM 2793 O O . PRO A 1 348 ? 10.710 -11.819 14.672 1.00 95.12 348 PRO A O 1
ATOM 2796 N N . ARG A 1 349 ? 8.805 -11.729 13.468 1.00 95.94 349 ARG A N 1
ATOM 2797 C CA . ARG A 1 349 ? 8.362 -13.104 13.730 1.00 95.94 349 ARG A CA 1
ATOM 2798 C C . ARG A 1 349 ? 8.634 -13.957 12.501 1.00 95.94 349 ARG A C 1
ATOM 2800 O O . ARG A 1 349 ? 8.135 -13.653 11.424 1.00 95.94 349 ARG A O 1
ATOM 2807 N N . GLU A 1 350 ? 9.415 -15.019 12.663 1.00 94.69 350 GLU A N 1
ATOM 2808 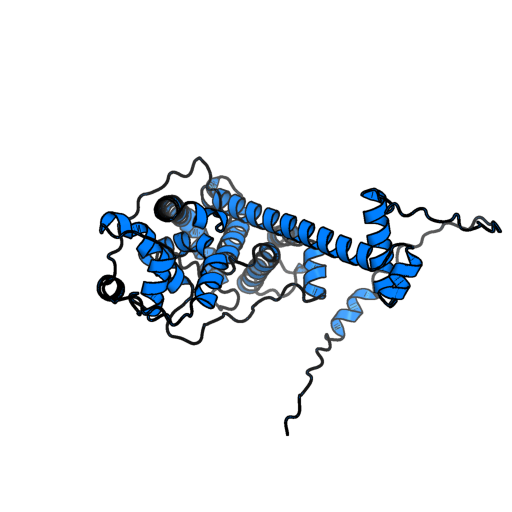C CA . GLU A 1 350 ? 9.616 -15.981 11.582 1.00 94.69 350 GLU A CA 1
ATOM 2809 C C . GLU A 1 350 ? 8.311 -16.708 11.259 1.00 94.69 350 GLU A C 1
ATOM 2811 O O . GLU A 1 350 ? 7.583 -17.142 12.154 1.00 94.69 350 GLU A O 1
ATOM 2816 N N . LEU A 1 351 ? 8.018 -16.801 9.964 1.00 93.94 351 LEU A N 1
ATOM 2817 C CA . LEU A 1 351 ? 6.830 -17.461 9.451 1.00 93.94 351 LEU A CA 1
ATOM 2818 C C . LEU A 1 351 ? 7.200 -18.835 8.889 1.00 93.94 351 LEU A C 1
ATOM 2820 O O . LEU A 1 351 ? 8.291 -18.993 8.327 1.00 93.94 351 LEU A O 1
ATOM 2824 N N . PRO A 1 352 ? 6.297 -19.826 8.991 1.00 92.44 352 PRO A N 1
ATOM 2825 C CA . PRO A 1 352 ? 6.463 -21.095 8.302 1.00 92.44 352 PRO A CA 1
ATOM 2826 C C . PRO A 1 352 ? 6.744 -20.885 6.810 1.00 92.44 352 PRO A C 1
ATOM 2828 O O . PRO A 1 352 ? 6.249 -19.953 6.176 1.00 92.44 352 PRO A O 1
ATOM 2831 N N . ARG A 1 353 ? 7.560 -21.756 6.222 1.00 87.31 353 ARG A N 1
ATOM 2832 C CA . ARG A 1 353 ? 7.863 -21.677 4.790 1.00 87.31 353 ARG A CA 1
ATOM 2833 C C . ARG A 1 353 ? 6.675 -22.204 3.985 1.00 87.31 353 ARG A C 1
ATOM 2835 O O . ARG A 1 353 ? 6.056 -23.201 4.355 1.00 87.31 353 ARG A O 1
ATOM 2842 N N . VAL A 1 354 ? 6.378 -21.541 2.872 1.00 89.25 354 VAL A N 1
ATOM 2843 C CA . VAL A 1 354 ? 5.307 -21.946 1.952 1.00 89.25 354 VAL A CA 1
ATOM 2844 C C . VAL A 1 354 ? 5.904 -22.864 0.892 1.00 89.25 354 VAL A C 1
ATOM 2846 O O . VAL A 1 354 ? 6.953 -22.569 0.316 1.00 89.25 354 VAL A O 1
ATOM 2849 N N . LYS A 1 355 ? 5.246 -23.997 0.633 1.00 86.12 355 LYS A N 1
ATOM 2850 C CA . LYS A 1 355 ? 5.681 -24.932 -0.406 1.00 86.12 355 LYS A CA 1
ATOM 2851 C C . LYS A 1 355 ? 5.528 -24.275 -1.780 1.00 86.12 355 LYS A C 1
ATOM 2853 O O . LYS A 1 355 ? 4.425 -23.886 -2.154 1.00 86.12 355 LYS A O 1
ATOM 2858 N N . LEU A 1 356 ? 6.624 -24.190 -2.532 1.00 86.25 356 LEU A N 1
ATOM 2859 C CA . LEU A 1 356 ? 6.593 -23.692 -3.908 1.00 86.25 356 LEU A CA 1
ATOM 2860 C C . LEU A 1 356 ? 5.826 -24.672 -4.820 1.00 86.25 356 LEU A C 1
ATOM 2862 O O . LEU A 1 356 ? 5.962 -25.891 -4.648 1.00 86.25 356 LEU A O 1
ATOM 2866 N N . PRO A 1 357 ? 5.024 -24.176 -5.782 1.00 85.75 357 PRO A N 1
ATOM 2867 C CA . PRO A 1 357 ? 4.248 -25.035 -6.670 1.00 85.75 357 PRO A CA 1
ATOM 2868 C C . PRO A 1 357 ? 5.161 -25.864 -7.587 1.00 85.75 357 PRO A C 1
ATOM 2870 O O . PRO A 1 357 ? 6.197 -25.389 -8.038 1.00 85.75 357 PRO A O 1
ATOM 2873 N N . GLY A 1 358 ? 4.767 -27.104 -7.902 1.00 84.06 358 GLY A N 1
ATOM 2874 C CA . GLY A 1 358 ? 5.545 -27.992 -8.785 1.00 84.06 358 GLY A CA 1
ATOM 2875 C C . GLY A 1 358 ? 5.796 -27.388 -10.173 1.00 84.06 358 GLY A C 1
ATOM 2876 O O . GLY A 1 358 ? 6.918 -27.437 -10.676 1.00 84.06 358 GLY A O 1
ATOM 2877 N N . LYS A 1 359 ? 4.781 -26.702 -10.720 1.00 88.75 359 LYS A N 1
ATOM 2878 C CA . LYS A 1 359 ? 4.854 -25.959 -11.987 1.00 88.75 359 LYS A CA 1
ATOM 2879 C C . LYS A 1 359 ? 5.971 -24.909 -12.015 1.00 88.75 359 LYS A C 1
ATOM 2881 O O . LYS A 1 359 ? 6.498 -24.615 -13.083 1.00 88.75 359 LYS A O 1
ATOM 2886 N N . LEU A 1 360 ? 6.387 -24.375 -10.862 1.00 90.19 360 LEU A N 1
ATOM 2887 C CA . LEU A 1 360 ? 7.467 -23.387 -10.788 1.00 90.19 360 LEU A CA 1
ATOM 2888 C C . LEU A 1 360 ? 8.796 -24.008 -11.212 1.00 90.19 360 LEU A C 1
ATOM 2890 O O . LEU A 1 360 ? 9.558 -23.396 -11.957 1.00 90.19 360 LEU A O 1
ATOM 2894 N N . PHE A 1 361 ? 9.064 -25.237 -10.772 1.00 88.00 361 PHE A N 1
ATOM 2895 C CA . PHE A 1 361 ? 10.277 -25.967 -11.139 1.00 88.00 361 PHE A CA 1
ATOM 2896 C C . PHE A 1 361 ? 10.262 -26.376 -12.615 1.00 88.00 361 PHE A C 1
ATOM 2898 O O . PHE A 1 361 ? 11.293 -26.307 -13.285 1.00 88.00 361 PHE A O 1
ATOM 2905 N N . GLU A 1 362 ? 9.089 -26.740 -13.139 1.00 87.56 362 GLU A N 1
ATOM 2906 C CA . GLU A 1 362 ? 8.901 -27.000 -14.569 1.00 87.56 362 GLU A CA 1
ATOM 2907 C C . GLU A 1 362 ? 9.178 -25.744 -15.401 1.00 87.56 362 GLU A C 1
ATOM 2909 O O . GLU A 1 362 ? 9.933 -25.811 -16.368 1.00 87.56 362 GLU A O 1
ATOM 2914 N N . ALA A 1 363 ? 8.637 -24.590 -14.996 1.00 87.75 363 ALA A N 1
ATOM 2915 C CA . ALA A 1 363 ? 8.864 -23.312 -15.663 1.00 87.75 363 ALA A CA 1
ATOM 2916 C C . ALA A 1 363 ? 10.345 -22.916 -15.659 1.00 87.75 363 ALA A C 1
ATOM 2918 O O . ALA A 1 363 ? 10.879 -22.556 -16.701 1.00 87.75 363 ALA A O 1
ATOM 2919 N N . LEU A 1 364 ? 11.039 -23.056 -14.524 1.00 87.44 364 LEU A N 1
ATOM 2920 C CA . LEU A 1 364 ? 12.476 -22.769 -14.424 1.00 87.44 364 LEU A CA 1
ATOM 2921 C C . LEU A 1 364 ? 13.358 -23.700 -15.271 1.00 87.44 364 LEU A C 1
ATOM 2923 O O . LEU A 1 364 ? 14.502 -23.350 -15.558 1.00 87.44 364 LEU A O 1
ATOM 2927 N N . SER A 1 365 ? 12.850 -24.874 -15.649 1.00 85.06 365 SER A N 1
ATOM 2928 C CA . SER A 1 365 ? 13.568 -25.842 -16.485 1.00 85.06 365 SER A CA 1
ATOM 2929 C C . SER A 1 365 ? 13.407 -25.568 -17.984 1.00 85.06 365 SER A C 1
ATOM 2931 O O . SER A 1 365 ? 14.113 -26.170 -18.796 1.00 85.06 365 SER A O 1
ATOM 2933 N N . ARG A 1 366 ? 12.484 -24.680 -18.381 1.00 82.19 366 ARG A N 1
ATOM 2934 C CA . ARG A 1 366 ? 12.262 -24.338 -19.789 1.00 82.19 366 ARG A CA 1
ATOM 2935 C C . ARG A 1 366 ? 13.362 -23.392 -20.284 1.00 82.19 366 ARG A C 1
ATOM 2937 O O . ARG A 1 366 ? 13.739 -22.456 -19.581 1.00 82.19 366 ARG A O 1
ATOM 2944 N N . PRO A 1 367 ? 13.903 -23.602 -21.496 1.00 73.88 367 PRO A N 1
ATOM 2945 C CA . PRO A 1 367 ? 14.860 -22.669 -22.068 1.00 73.88 367 PRO A CA 1
ATOM 2946 C C . PRO A 1 367 ? 14.179 -21.322 -22.318 1.00 73.88 367 PRO A C 1
ATOM 2948 O O . PRO A 1 367 ? 13.076 -21.252 -22.858 1.00 73.88 367 PRO A O 1
ATOM 2951 N N . ARG A 1 368 ? 14.857 -20.236 -21.945 1.00 66.38 368 ARG A N 1
ATOM 2952 C CA . ARG A 1 368 ? 14.379 -18.883 -22.220 1.00 66.38 368 ARG A CA 1
ATOM 2953 C C . ARG A 1 368 ? 14.471 -18.632 -23.724 1.00 66.38 368 ARG A C 1
ATOM 2955 O O . ARG A 1 368 ? 15.574 -18.573 -24.266 1.00 66.38 368 ARG A O 1
ATOM 2962 N N . VAL A 1 369 ? 13.330 -18.510 -24.397 1.00 57.81 369 VAL A N 1
ATOM 2963 C CA . VAL A 1 369 ? 13.288 -18.150 -25.818 1.00 57.81 369 VAL A CA 1
ATOM 2964 C C . VAL A 1 369 ? 13.656 -16.671 -25.916 1.00 57.81 369 VAL A C 1
ATOM 2966 O O . VAL A 1 369 ? 12.868 -15.802 -25.560 1.00 57.81 369 VAL A O 1
ATOM 2969 N N . ILE A 1 370 ? 14.896 -16.380 -26.307 1.00 52.59 370 ILE A N 1
ATOM 2970 C CA . ILE A 1 370 ? 15.338 -15.009 -26.575 1.00 52.59 370 ILE A CA 1
ATOM 2971 C C . ILE A 1 370 ? 14.801 -14.654 -27.964 1.00 52.59 370 ILE A C 1
ATOM 2973 O O . ILE A 1 370 ? 15.335 -15.143 -28.959 1.00 52.59 370 ILE A O 1
ATOM 2977 N N . ALA A 1 371 ? 13.707 -13.892 -28.003 1.00 46.66 371 ALA A N 1
ATOM 2978 C CA . ALA A 1 371 ? 13.129 -13.343 -29.229 1.00 46.66 371 ALA A CA 1
ATOM 2979 C C . ALA A 1 371 ? 13.865 -12.077 -29.685 1.00 46.66 371 ALA A C 1
ATOM 2981 O O . ALA A 1 371 ? 14.256 -11.273 -28.802 1.00 46.66 371 ALA A O 1
#

Secondary structure (DSSP, 8-state):
---------PPPGGGTGGGSSSSSS------------------------SPPPPPPHHHHHHHHHHHHHHHHTT--HHHHHHHHTS-HHHHHHHHHHHHHHHHHHHHHHHHHHHHHHHHHHHSGGGS-HHHHHHHHHHHHHHHH-TT-GGGHHHHHHHHHHHHHHHHH--SSGGGS-HHHHHHHHHH--HHHHHHHHTT-S----S----SSS--HHHHHHHHHHHHHHTGGGTPPP-HHHHHHHHHTT-SSS-----HHHHHHHHHHHTTTHHHHHHHHHH-GGG-----TTSTTHHHHHHHHHHTHHHHHHHHHHHHHHHHHHHHHS-HHHHTT---PPPPTT-PPPPPPPPPPPHHHHHHHTS-----

Radius of gyration: 27.09 Å; chains: 1; bounding box: 53×89×62 Å

Foldseek 3Di:
DDDDDDDPPDDPPVVVVVPPPPPPPDDDDDDDDDDDDDDDDDDDDDDDDPDDDDDDPVLLVVLLVQLVVVVVVVDDLCVSCVVSVHDSVVSVVSVVVVVVVLVVVLLVVLLVLLLVLLQCLLCVVVDDLLSVLLSLQLNLLCLVFVQPSSCSLVSSLLLLVLLQCLVVVDDDLVSDDPVSNVSSVVSDDPVNVVCVVVCVDDDCLDDPPVVDPDDLLLLLQLLLLCQLCQVVVVHQDELVLSVLCQCQVLTPDNHDDDPVRSVVSCLRNVQNSLLSNLCVPPNVPLPSVARSPDSCRNVSSVVNSVVSVVSSVSSLQSVVSVVSNVVSYDPVSVVSDDYRDHDPPRHRDDDDRDDRDPSSVVSSPDDDPPD